Protein AF-A0A840PDV4-F1 (afdb_monomer_lite)

Secondary structure (DSSP, 8-state):
--HHHHHHHHHHHHHHHHHHTSHHHHH-HHHHHHHHHHHHHHHHHHHHT-GGG--TTTTSEEEEEEEEE--TTPPPPSS--HHHHHHHHHHHHHHHTT-EEEEEETTTEEEEE--SSSS-HHHHHGGG-EEEEEE-TTSPPSSTT-GGG--SEEEEEEEEEE----SSPSS-GGGEEEEEEEE-SGGGTTS-EEEEEEEETTTTEEEEEB-SS-TT-HHHHHHHHHHHHHHHHHHHH--TTSTTHHHHS--SSEEEEEESSSTTB--HHHHHT-

Sequence (274 aa):
MDASGYEALMAEYAEIERLLYTPAVLRDHRLGRRLRRQMEAMEALVFDGSAQRWDPYDPYDAVIVVEPLREPGEPAPAWPVAPGIVMRSCREHAARLGWRTVPLDGESAVAVHAGESGAGAWSVFKRLGGVHAFFDPYAAPEEPGRADERADERVEVRVWPDDGGPAELPGAPEDWREEVYCRRGPSCGGEPDSAVWITHVPSGRRVRGRDHRRPGKVSAGRANAPRLMRALLLADGVGPGEPAYAYVRPPAEPAGRHALWGPSSFDVERIVSR

Radius of gyration: 20.58 Å; chains: 1; bounding box: 54×49×62 Å

pLDDT: mean 85.32, std 11.28, range [50.41, 97.94]

Structure (mmCIF, N/CA/C/O backbone):
data_AF-A0A840PDV4-F1
#
_entry.id   AF-A0A840PDV4-F1
#
loop_
_atom_site.group_PDB
_atom_site.id
_atom_site.type_symbol
_atom_site.label_atom_id
_atom_site.label_alt_id
_atom_site.label_comp_id
_atom_site.label_asym_id
_atom_site.label_entity_id
_atom_site.label_seq_id
_atom_site.pdbx_PDB_ins_code
_atom_site.Cartn_x
_atom_site.Cartn_y
_atom_site.Cartn_z
_atom_site.occupancy
_atom_site.B_iso_or_equiv
_atom_site.auth_seq_id
_atom_site.auth_comp_id
_atom_site.auth_asym_id
_atom_site.auth_atom_id
_atom_site.pdbx_PDB_model_num
ATOM 1 N N . MET A 1 1 ? 3.458 -16.133 25.859 1.00 50.66 1 MET A N 1
ATOM 2 C CA . MET A 1 1 ? 2.593 -14.991 25.518 1.00 50.66 1 MET A CA 1
ATOM 3 C C . MET A 1 1 ? 3.284 -13.782 26.116 1.00 50.66 1 MET A C 1
ATOM 5 O O . MET A 1 1 ? 3.483 -13.785 27.324 1.00 50.66 1 MET A O 1
ATOM 9 N N . ASP A 1 2 ? 3.798 -12.865 25.297 1.00 55.75 2 ASP A N 1
ATOM 10 C CA . ASP A 1 2 ? 4.311 -11.599 25.828 1.00 55.75 2 ASP A CA 1
ATOM 11 C C . ASP A 1 2 ? 3.104 -10.823 26.364 1.00 55.75 2 ASP A C 1
ATOM 13 O O . ASP A 1 2 ? 2.200 -10.493 25.595 1.00 55.75 2 ASP A O 1
ATOM 17 N N . ALA A 1 3 ? 3.040 -10.636 27.684 1.00 62.84 3 ALA A N 1
ATOM 18 C CA . ALA A 1 3 ? 1.919 -9.967 28.342 1.00 62.84 3 ALA A CA 1
ATOM 19 C C . ALA A 1 3 ? 1.712 -8.550 27.781 1.00 62.84 3 ALA A C 1
ATOM 21 O O . ALA A 1 3 ? 0.576 -8.111 27.640 1.00 62.84 3 ALA A O 1
ATOM 22 N N . SER A 1 4 ? 2.796 -7.903 27.340 1.00 74.38 4 SER A N 1
ATOM 23 C CA . SER A 1 4 ? 2.794 -6.540 26.808 1.00 74.38 4 SER A CA 1
ATOM 24 C C . SER A 1 4 ? 1.962 -6.392 25.527 1.00 74.38 4 SER A C 1
ATOM 26 O O . SER A 1 4 ? 1.127 -5.495 25.422 1.00 74.38 4 SER A O 1
ATOM 28 N N . GLY A 1 5 ? 2.132 -7.298 24.555 1.00 75.31 5 GLY A N 1
ATOM 29 C CA . GLY A 1 5 ? 1.423 -7.217 23.270 1.00 75.31 5 GLY A CA 1
ATOM 30 C C . GLY A 1 5 ? -0.077 -7.495 23.390 1.00 75.31 5 GLY A C 1
ATOM 31 O O . GLY A 1 5 ? -0.891 -6.829 22.754 1.00 75.31 5 GLY A O 1
ATOM 32 N N . TYR A 1 6 ? -0.450 -8.449 24.246 1.00 82.25 6 TYR A N 1
ATOM 33 C CA . TYR A 1 6 ? -1.855 -8.737 24.531 1.00 82.25 6 TYR A CA 1
ATOM 34 C C . TYR A 1 6 ? -2.524 -7.585 25.292 1.00 82.25 6 TYR A C 1
ATOM 36 O O . TYR A 1 6 ? -3.620 -7.170 24.929 1.00 82.25 6 TYR A O 1
ATOM 44 N N . GLU A 1 7 ? -1.862 -7.029 26.311 1.00 85.50 7 GLU A N 1
ATOM 45 C CA . GLU A 1 7 ? -2.376 -5.881 27.066 1.00 85.50 7 GLU A CA 1
ATOM 46 C C . GLU A 1 7 ? -2.581 -4.652 26.172 1.00 85.50 7 GLU A C 1
ATOM 48 O O . GLU A 1 7 ? -3.627 -4.008 26.260 1.00 85.50 7 GLU A O 1
ATOM 53 N N . ALA A 1 8 ? -1.636 -4.364 25.269 1.00 83.75 8 ALA A N 1
ATOM 54 C CA . ALA A 1 8 ? -1.760 -3.277 24.301 1.00 83.75 8 ALA A CA 1
ATOM 55 C C . ALA A 1 8 ? -2.962 -3.473 23.361 1.00 83.75 8 ALA A C 1
ATOM 57 O O . ALA A 1 8 ? -3.759 -2.550 23.185 1.00 83.75 8 ALA A O 1
ATOM 58 N N . LEU A 1 9 ? -3.135 -4.685 22.821 1.00 86.94 9 LEU A N 1
ATOM 59 C CA . LEU A 1 9 ? -4.275 -5.026 21.969 1.00 86.94 9 LEU A CA 1
ATOM 60 C C . LEU A 1 9 ? -5.599 -4.867 22.728 1.00 86.94 9 LEU A C 1
ATOM 62 O O . LEU A 1 9 ? -6.528 -4.241 22.224 1.00 86.94 9 LEU A O 1
ATOM 66 N N . MET A 1 10 ? -5.693 -5.371 23.959 1.00 89.81 10 MET A N 1
ATOM 67 C CA . MET A 1 10 ? -6.920 -5.261 24.755 1.00 89.81 10 MET A CA 1
ATOM 68 C C . MET A 1 10 ? -7.242 -3.813 25.152 1.00 89.81 10 MET A C 1
ATOM 70 O O . MET A 1 10 ? -8.415 -3.438 25.192 1.00 89.81 10 MET A O 1
ATOM 74 N N . ALA A 1 11 ? -6.226 -2.986 25.420 1.00 90.00 11 ALA A N 1
ATOM 75 C CA . ALA A 1 11 ? -6.414 -1.564 25.698 1.00 90.00 11 ALA A CA 1
ATOM 76 C C . ALA A 1 11 ? -6.968 -0.817 24.474 1.00 90.00 11 ALA A C 1
ATOM 78 O O . ALA A 1 11 ? -7.904 -0.025 24.602 1.00 90.00 11 ALA A O 1
ATOM 79 N N . GLU A 1 12 ? -6.433 -1.102 23.286 1.00 89.69 12 GLU A N 1
ATOM 80 C CA . GLU A 1 12 ? -6.932 -0.539 22.032 1.00 89.69 12 GLU A CA 1
ATOM 81 C C . GLU A 1 12 ? -8.358 -1.022 21.724 1.00 89.69 12 GLU A C 1
ATOM 83 O O . GLU A 1 12 ? -9.212 -0.215 21.359 1.00 89.69 12 GLU A O 1
ATOM 88 N N . TYR A 1 13 ? -8.652 -2.305 21.957 1.00 91.31 13 TYR A N 1
ATOM 89 C CA . TYR A 1 13 ? -9.989 -2.871 21.767 1.00 91.31 13 TYR A CA 1
ATOM 90 C C . TYR A 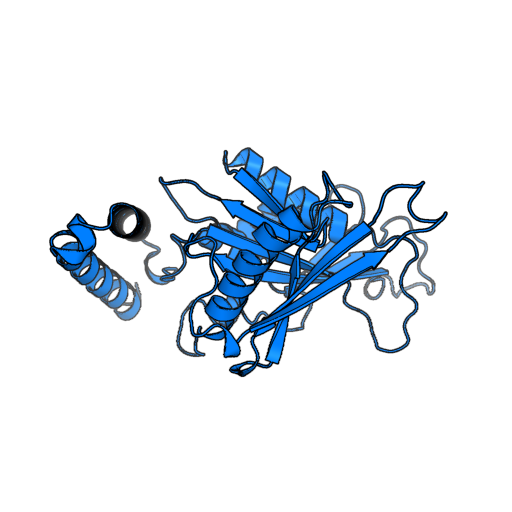1 13 ? -11.023 -2.127 22.623 1.00 91.31 13 TYR A C 1
ATOM 92 O O . TYR A 1 13 ? -12.055 -1.687 22.114 1.00 91.31 13 TYR A O 1
ATOM 100 N N . ALA A 1 14 ? -10.723 -1.929 23.912 1.00 92.81 14 ALA A N 1
ATOM 101 C CA . ALA A 1 14 ? -11.607 -1.229 24.842 1.00 92.81 14 ALA A CA 1
ATOM 102 C C . ALA A 1 14 ? -11.832 0.241 24.444 1.00 92.81 14 ALA A C 1
ATOM 104 O O . ALA A 1 14 ? -12.938 0.770 24.579 1.00 92.81 14 ALA A O 1
ATOM 105 N N . GLU A 1 15 ? -10.800 0.911 23.925 1.00 93.19 15 GLU A N 1
ATOM 106 C CA . GLU A 1 15 ? -10.931 2.280 23.431 1.00 93.19 15 GLU A CA 1
ATOM 107 C C . GLU A 1 15 ? -11.816 2.350 22.181 1.00 93.19 15 GLU A C 1
ATOM 109 O O . GLU A 1 15 ? -12.686 3.219 22.089 1.00 93.19 15 GLU A O 1
ATOM 114 N N . ILE A 1 16 ? -11.659 1.420 21.237 1.00 92.19 16 ILE A N 1
ATOM 115 C CA . ILE A 1 16 ? -12.508 1.362 20.041 1.00 92.19 16 ILE A CA 1
ATOM 116 C C . ILE A 1 16 ? -13.962 1.086 20.421 1.00 92.19 16 ILE A C 1
ATOM 118 O O . ILE A 1 16 ? -14.863 1.774 19.931 1.00 92.19 16 ILE A O 1
ATOM 122 N N . GLU A 1 17 ? -14.195 0.133 21.324 1.00 93.12 17 GLU A N 1
ATOM 123 C CA . GLU A 1 17 ? -15.526 -0.167 21.846 1.00 93.12 17 GLU A CA 1
ATOM 124 C C . GLU A 1 17 ? -16.174 1.094 22.434 1.00 93.12 17 GLU A C 1
ATOM 126 O O . GLU A 1 17 ? -17.311 1.429 22.097 1.00 93.12 17 GLU A O 1
ATOM 131 N N . ARG A 1 18 ? -15.427 1.871 23.227 1.00 94.25 18 ARG A N 1
ATOM 132 C CA . ARG A 1 18 ? -15.890 3.158 23.762 1.00 94.25 18 ARG A CA 1
ATOM 133 C C . ARG A 1 18 ? -16.193 4.172 22.654 1.00 94.25 18 ARG A C 1
ATOM 135 O O . ARG A 1 18 ? -17.217 4.861 22.713 1.00 94.25 18 ARG A O 1
ATOM 142 N N . LEU A 1 19 ? -15.321 4.289 21.650 1.00 92.75 19 LEU A N 1
ATOM 143 C CA . LEU A 1 19 ? -15.469 5.231 20.537 1.00 92.75 19 LEU A CA 1
ATOM 144 C C . LEU A 1 19 ? -16.715 4.947 19.693 1.00 92.75 19 LEU A C 1
ATOM 146 O O . LEU A 1 19 ? -17.378 5.900 19.269 1.00 92.75 19 LEU A O 1
ATOM 150 N N . LEU A 1 20 ? -17.077 3.677 19.490 1.00 93.00 20 LEU A N 1
ATOM 151 C CA . LEU A 1 20 ? -18.241 3.274 18.692 1.00 93.00 20 LEU A CA 1
ATOM 152 C C . LEU A 1 20 ? -19.566 3.874 19.179 1.00 93.00 20 LEU A C 1
ATOM 154 O O . LEU A 1 20 ? -20.461 4.107 18.365 1.00 93.00 20 LEU A O 1
ATOM 158 N N . TYR A 1 21 ? -19.679 4.177 20.473 1.00 92.62 21 TYR A N 1
ATOM 159 C CA . TYR A 1 21 ? -20.881 4.772 21.064 1.00 92.62 21 TYR A CA 1
ATOM 160 C C . TYR A 1 21 ? -20.835 6.304 21.148 1.00 92.62 21 TYR A C 1
ATOM 162 O O . TYR A 1 21 ? -21.763 6.932 21.662 1.00 92.62 21 TYR A O 1
ATOM 170 N N . THR A 1 22 ? -19.781 6.944 20.636 1.00 94.12 22 THR A N 1
ATOM 171 C CA . THR A 1 22 ? -19.684 8.407 20.645 1.00 94.12 22 THR A CA 1
ATOM 172 C C . THR A 1 22 ? -20.550 9.041 19.548 1.00 94.12 22 THR A C 1
ATOM 174 O O . THR A 1 22 ? -20.623 8.522 18.430 1.00 94.12 22 THR A O 1
ATOM 177 N N . PRO A 1 23 ? -21.158 10.223 19.788 1.00 93.38 23 PRO A N 1
ATOM 178 C CA . PRO A 1 23 ? -21.938 10.921 18.763 1.00 93.38 23 PRO A CA 1
ATOM 179 C C . PRO A 1 23 ? -21.157 11.234 17.479 1.00 93.38 23 PRO A C 1
ATOM 181 O O . PRO A 1 23 ? -21.761 11.334 16.415 1.00 93.38 23 PRO A O 1
ATOM 184 N N . ALA A 1 24 ? -19.832 11.400 17.565 1.00 89.00 24 ALA A N 1
ATOM 185 C CA . ALA A 1 24 ? -18.976 11.645 16.407 1.00 89.00 24 ALA A CA 1
ATOM 186 C C . ALA A 1 24 ? -18.941 10.431 15.465 1.00 89.00 24 ALA A C 1
ATOM 188 O O . ALA A 1 24 ? -19.209 10.576 14.275 1.00 89.00 24 ALA A O 1
ATOM 189 N N . VAL A 1 25 ? -18.708 9.230 16.005 1.00 90.00 25 VAL A N 1
ATOM 190 C CA . VAL A 1 25 ? -18.683 7.982 15.226 1.00 90.00 25 VAL A CA 1
ATOM 191 C C . VAL A 1 25 ? -20.077 7.601 14.730 1.00 90.00 25 VAL A C 1
ATOM 193 O O . VAL A 1 25 ? -20.231 7.175 13.590 1.00 90.00 25 VAL A O 1
ATOM 196 N N . LEU A 1 26 ? -21.118 7.810 15.539 1.00 89.31 26 LEU 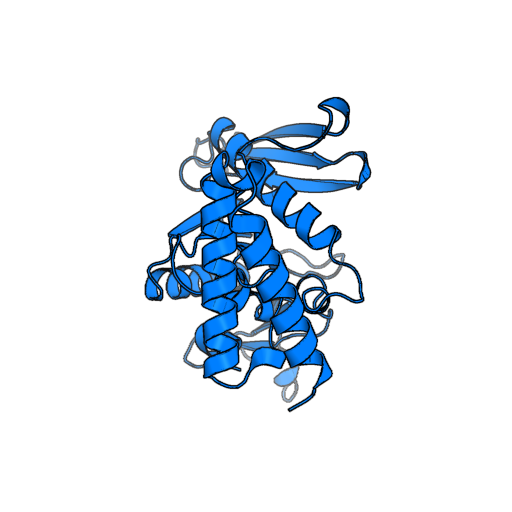A N 1
ATOM 197 C CA . LEU A 1 26 ? -22.497 7.525 15.126 1.00 89.31 26 LEU A CA 1
ATOM 198 C C . LEU A 1 26 ? -22.956 8.383 13.933 1.00 89.31 26 LEU A C 1
ATOM 200 O O . LEU A 1 26 ? -23.822 7.955 13.172 1.00 89.31 26 LEU A O 1
ATOM 204 N N . ARG A 1 27 ? -22.374 9.578 13.756 1.00 90.31 27 ARG A N 1
ATOM 205 C CA . ARG A 1 27 ? -22.636 10.473 12.615 1.00 90.31 27 ARG A CA 1
ATOM 206 C C . ARG A 1 27 ? -21.781 10.160 11.388 1.00 90.31 27 ARG A C 1
ATOM 208 O O . ARG A 1 27 ? -22.164 10.545 10.286 1.00 90.31 27 ARG A O 1
ATOM 215 N N . ASP A 1 28 ? -20.661 9.464 11.560 1.00 87.69 28 ASP A N 1
ATOM 216 C CA . ASP A 1 28 ? -19.777 9.048 10.474 1.00 87.69 28 ASP A CA 1
ATOM 217 C C . ASP A 1 28 ? -19.811 7.525 10.301 1.00 87.69 28 ASP A C 1
ATOM 219 O O . ASP A 1 28 ? -19.062 6.756 10.908 1.00 87.69 28 ASP A O 1
ATOM 223 N N . HIS A 1 29 ? -20.682 7.076 9.399 1.00 82.06 29 HIS A N 1
ATOM 224 C CA . HIS A 1 29 ? -20.830 5.655 9.109 1.00 82.06 29 HIS A CA 1
ATOM 225 C C . HIS A 1 29 ? -19.551 4.997 8.572 1.00 82.06 29 HIS A C 1
ATOM 227 O O . HIS A 1 29 ? -19.399 3.789 8.754 1.00 82.06 29 HIS A O 1
ATOM 233 N N . ARG A 1 30 ? -18.648 5.739 7.913 1.00 80.75 30 ARG A N 1
ATOM 234 C CA . ARG A 1 30 ? -17.388 5.175 7.402 1.00 80.75 30 ARG A CA 1
ATOM 235 C C . ARG A 1 30 ? -16.430 4.916 8.552 1.00 80.75 30 ARG A C 1
ATOM 237 O O . ARG A 1 30 ? -15.908 3.807 8.656 1.00 80.75 30 ARG A O 1
ATOM 244 N N . LEU A 1 31 ? -16.286 5.894 9.446 1.00 83.38 31 LEU A N 1
ATOM 245 C CA . LEU A 1 31 ? -15.501 5.743 10.666 1.00 83.38 31 LEU A CA 1
ATOM 246 C C . LEU A 1 31 ? -16.032 4.585 11.518 1.00 83.38 31 LEU A C 1
ATOM 248 O O . LEU A 1 31 ? -15.273 3.698 11.893 1.00 83.38 31 LEU A O 1
ATOM 252 N N . GLY A 1 32 ? -17.348 4.520 11.737 1.00 86.62 32 GLY A N 1
ATOM 253 C CA . GLY A 1 32 ? -17.956 3.426 12.497 1.00 86.62 32 GLY A CA 1
ATOM 254 C C . GLY A 1 32 ? -17.742 2.044 11.870 1.00 86.62 32 GLY A C 1
ATOM 255 O O . GLY A 1 32 ? -17.508 1.080 12.594 1.00 86.62 32 GLY A O 1
ATOM 256 N N . ARG A 1 33 ? -17.807 1.917 10.534 1.00 84.94 33 ARG A N 1
ATOM 257 C CA . ARG A 1 33 ? -17.527 0.639 9.850 1.00 84.94 33 ARG A CA 1
ATOM 258 C C . ARG A 1 33 ? -16.069 0.227 9.990 1.00 84.94 33 ARG A C 1
ATOM 260 O O . ARG A 1 33 ? -15.796 -0.930 10.287 1.00 84.94 33 ARG A O 1
ATOM 267 N N . ARG A 1 34 ? -15.148 1.174 9.834 1.00 83.38 34 ARG A N 1
ATOM 268 C CA . ARG A 1 34 ? -13.719 0.918 9.995 1.00 83.38 34 ARG A CA 1
ATOM 269 C C . ARG A 1 34 ? -13.366 0.467 11.412 1.00 83.38 34 ARG A C 1
ATOM 271 O O . ARG A 1 34 ? -12.642 -0.507 11.560 1.00 83.38 34 ARG A O 1
ATOM 278 N N . LEU A 1 35 ? -13.913 1.130 12.429 1.00 88.19 35 LEU A N 1
ATOM 279 C CA . LEU A 1 35 ? -13.700 0.755 13.829 1.00 88.19 35 LEU A CA 1
ATOM 280 C C . LEU A 1 35 ? -14.244 -0.649 14.142 1.00 88.19 35 LEU A C 1
ATOM 282 O O . LEU A 1 35 ? -13.580 -1.422 14.821 1.00 88.19 35 LEU A O 1
ATOM 286 N N . ARG A 1 36 ? -15.403 -1.030 13.588 1.00 87.94 36 ARG A N 1
ATOM 287 C CA . ARG A 1 36 ? -15.921 -2.404 13.726 1.00 87.94 36 ARG A CA 1
ATOM 288 C C . ARG A 1 36 ? -15.024 -3.443 13.059 1.00 87.94 36 ARG A C 1
ATOM 290 O O . ARG A 1 36 ? -14.703 -4.443 13.682 1.00 87.94 36 ARG A O 1
ATOM 297 N N . ARG A 1 37 ? -14.561 -3.176 11.836 1.00 86.75 37 ARG A N 1
ATOM 298 C CA . ARG A 1 37 ? -13.593 -4.039 11.143 1.00 86.75 37 ARG A CA 1
ATOM 299 C C . ARG A 1 37 ? -12.300 -4.207 11.950 1.00 86.75 37 ARG A C 1
ATOM 301 O O . ARG A 1 37 ? -11.723 -5.287 11.969 1.00 86.75 37 ARG A O 1
ATOM 308 N N . GLN A 1 38 ? -11.849 -3.138 12.605 1.00 88.06 38 GLN A N 1
ATOM 309 C CA . GLN A 1 38 ? -10.685 -3.166 13.487 1.00 88.06 38 GLN A CA 1
ATOM 310 C C . GLN A 1 38 ? -10.917 -4.094 14.681 1.00 88.06 38 GLN A C 1
ATOM 312 O O . GLN A 1 38 ? -10.096 -4.976 14.903 1.00 88.06 38 GLN A O 1
ATOM 317 N N . MET A 1 39 ? -12.064 -3.986 15.361 1.00 89.00 39 MET A N 1
ATOM 318 C CA . MET A 1 39 ? -12.430 -4.923 16.432 1.00 89.00 39 MET A CA 1
ATOM 319 C C . MET A 1 39 ? -12.494 -6.371 15.941 1.00 89.00 39 MET A C 1
ATOM 321 O O . MET A 1 39 ? -11.871 -7.230 16.552 1.00 89.00 39 MET A O 1
ATOM 325 N N . GLU A 1 40 ? -13.161 -6.641 14.813 1.00 86.94 40 GLU A N 1
ATOM 326 C CA . GLU A 1 40 ? -13.250 -7.995 14.238 1.00 86.94 40 GLU A CA 1
ATOM 327 C C . GLU A 1 40 ? -11.862 -8.592 13.946 1.00 86.94 40 GLU A C 1
ATOM 329 O O . GLU A 1 40 ? -11.610 -9.769 14.208 1.00 86.94 40 GLU A O 1
ATOM 334 N N . ALA A 1 41 ? -10.933 -7.783 13.423 1.00 85.00 41 ALA A N 1
ATOM 335 C CA . ALA A 1 41 ? -9.563 -8.219 13.169 1.00 85.00 41 ALA A CA 1
ATOM 336 C C . ALA A 1 41 ? -8.802 -8.520 14.473 1.00 85.00 41 ALA A C 1
ATOM 338 O O . ALA A 1 41 ? -8.089 -9.520 14.553 1.00 85.00 41 ALA A O 1
ATOM 339 N N . MET A 1 42 ? -8.979 -7.694 15.506 1.00 87.94 42 MET A N 1
ATOM 340 C CA . MET A 1 42 ? -8.365 -7.900 16.821 1.00 87.94 42 MET A CA 1
ATOM 341 C C . MET A 1 42 ? -8.923 -9.143 17.521 1.00 87.94 42 MET A C 1
ATOM 343 O O . MET A 1 42 ? -8.154 -9.933 18.065 1.00 87.94 42 MET A O 1
ATOM 347 N N . GLU A 1 43 ? -10.239 -9.360 17.462 1.00 87.06 43 GLU A N 1
ATOM 348 C CA . GLU A 1 43 ? -10.901 -10.556 17.995 1.00 87.06 43 GLU A CA 1
ATOM 349 C C . GLU A 1 43 ? -10.353 -11.833 17.353 1.00 87.06 43 GLU A C 1
ATOM 351 O O . GLU A 1 43 ? -10.070 -12.804 18.058 1.00 87.06 43 GLU A O 1
ATOM 356 N N . ALA A 1 44 ? -10.134 -11.823 16.033 1.00 84.19 44 ALA A N 1
ATOM 357 C CA . ALA A 1 44 ? -9.541 -12.955 15.326 1.00 84.19 44 ALA A CA 1
ATOM 358 C C . ALA A 1 44 ? -8.123 -13.281 15.833 1.00 84.19 44 ALA A C 1
ATOM 360 O O . ALA A 1 44 ? -7.815 -14.452 16.059 1.00 84.19 44 ALA A O 1
ATOM 361 N N . LEU A 1 45 ? -7.291 -12.262 16.082 1.00 84.25 45 LEU A N 1
ATOM 362 C CA . LEU A 1 45 ? -5.926 -12.431 16.604 1.00 84.25 45 LEU A CA 1
ATOM 363 C C . LEU A 1 45 ? -5.884 -12.874 18.072 1.00 84.25 45 LEU A C 1
ATOM 365 O O . LEU A 1 45 ? -4.962 -13.563 18.515 1.00 84.25 45 LEU A O 1
ATOM 369 N N . VAL A 1 46 ? -6.868 -12.458 18.868 1.00 86.12 46 VAL A N 1
ATOM 370 C CA . VAL A 1 46 ? -7.017 -12.955 20.241 1.00 86.12 46 VAL A CA 1
ATOM 371 C C . VAL A 1 46 ? -7.411 -14.428 20.212 1.00 86.12 46 VAL A C 1
ATOM 373 O O . VAL A 1 46 ? -6.828 -15.234 20.937 1.00 86.12 46 VAL A O 1
ATOM 376 N N . PHE A 1 47 ? -8.359 -14.791 19.346 1.00 85.94 47 PHE A N 1
ATOM 377 C CA . PHE A 1 47 ? -8.836 -16.162 19.206 1.00 85.94 47 PHE A CA 1
ATOM 378 C C . PHE A 1 47 ? -7.749 -17.121 18.696 1.00 85.94 47 PHE A C 1
ATOM 380 O O . PHE A 1 47 ? -7.650 -18.247 19.184 1.00 85.94 47 PHE A O 1
ATOM 387 N N . ASP A 1 48 ? -6.912 -16.687 17.750 1.00 84.62 48 ASP A N 1
ATOM 388 C CA . ASP A 1 48 ? -5.826 -17.503 17.193 1.00 84.62 48 ASP A CA 1
ATOM 389 C C . ASP A 1 48 ? -4.525 -17.486 18.029 1.00 84.62 48 ASP A C 1
ATOM 391 O O . ASP A 1 48 ? -3.585 -18.234 17.739 1.00 84.62 48 ASP A O 1
ATOM 395 N N . GLY A 1 49 ? -4.470 -16.670 19.088 1.00 82.31 49 GLY A N 1
ATOM 396 C CA . GLY A 1 49 ? -3.314 -16.543 19.976 1.00 82.31 49 GLY A CA 1
ATOM 397 C C . GLY A 1 49 ? -2.123 -15.799 19.361 1.00 82.31 49 GLY A C 1
ATOM 398 O O . GLY A 1 49 ? -0.987 -15.994 19.807 1.00 82.31 49 GLY A O 1
ATOM 399 N N . SER A 1 50 ? -2.354 -14.968 18.341 1.00 83.06 50 SER A N 1
ATOM 400 C CA . SER A 1 50 ? -1.324 -14.224 17.612 1.00 83.06 50 SER A CA 1
ATOM 401 C C . SER A 1 50 ? -1.393 -12.702 17.789 1.00 83.06 50 SER A C 1
ATOM 403 O O . SER A 1 50 ? -0.812 -11.961 16.995 1.00 83.06 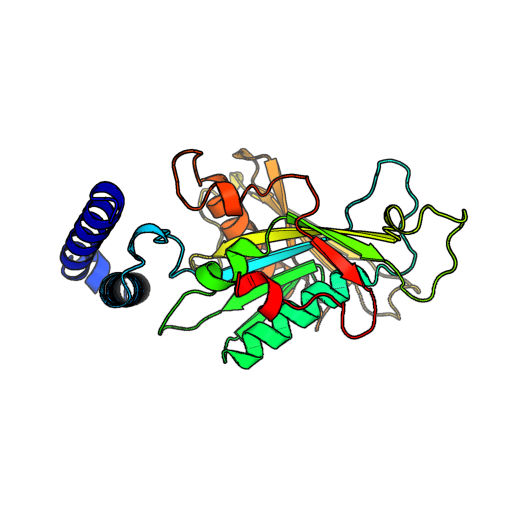50 SER A O 1
ATOM 405 N N . ALA A 1 51 ? -2.004 -12.237 18.885 1.00 80.00 51 ALA A N 1
ATOM 406 C CA . ALA A 1 51 ? -2.112 -10.831 19.303 1.00 80.00 51 ALA A CA 1
ATOM 407 C C . ALA A 1 51 ? -0.831 -9.987 19.121 1.00 80.00 51 ALA A C 1
ATOM 409 O O . ALA A 1 51 ? -0.903 -8.822 18.747 1.00 80.00 51 ALA A O 1
ATOM 410 N N . GLN A 1 52 ? 0.355 -10.573 19.302 1.00 78.75 52 GLN A N 1
ATOM 411 C CA . GLN A 1 52 ? 1.651 -9.914 19.085 1.00 78.75 52 GLN A CA 1
ATOM 412 C C . GLN A 1 52 ? 1.911 -9.454 17.638 1.00 78.75 52 GLN A C 1
ATOM 414 O O . GLN A 1 52 ? 2.893 -8.762 17.385 1.00 78.75 52 GLN A O 1
ATOM 419 N N . ARG A 1 53 ? 1.091 -9.882 16.672 1.00 81.94 53 ARG A N 1
ATOM 420 C CA . ARG A 1 53 ? 1.183 -9.489 15.259 1.00 81.94 53 ARG A CA 1
ATOM 421 C C . ARG A 1 53 ? 0.372 -8.238 14.934 1.00 81.94 53 ARG A C 1
ATOM 423 O O . ARG A 1 53 ? 0.469 -7.772 13.798 1.00 81.94 53 ARG A O 1
ATOM 430 N N . TRP A 1 54 ? -0.416 -7.745 15.893 1.00 86.56 54 TRP A N 1
ATOM 431 C CA . TRP A 1 54 ? -1.316 -6.624 15.679 1.00 86.56 54 TRP A CA 1
ATOM 432 C C . TRP A 1 54 ? -0.571 -5.371 15.240 1.00 86.56 54 TRP A C 1
ATOM 434 O O . TRP A 1 54 ? 0.435 -4.961 15.821 1.00 86.56 54 TRP A O 1
ATOM 444 N N . ASP A 1 55 ? -1.109 -4.767 14.195 1.00 88.19 55 ASP A N 1
ATOM 445 C CA . ASP A 1 55 ? -0.685 -3.502 13.639 1.00 88.19 55 ASP A CA 1
ATOM 446 C C . ASP A 1 55 ? -1.953 -2.652 13.460 1.00 88.19 55 ASP A C 1
ATOM 448 O O . ASP A 1 55 ? -2.881 -3.105 12.785 1.00 88.19 55 ASP A O 1
ATOM 452 N N . PRO A 1 56 ? -2.023 -1.430 14.021 1.00 87.44 56 PRO A N 1
ATOM 453 C CA . PRO A 1 56 ? -3.211 -0.573 13.926 1.00 87.44 56 PRO A CA 1
ATOM 454 C C . PRO A 1 56 ? -3.674 -0.276 12.491 1.00 87.44 56 PRO A C 1
ATOM 456 O O . PRO A 1 56 ? -4.818 0.135 12.272 1.00 87.44 56 PRO A O 1
ATOM 459 N N . TYR A 1 57 ? -2.801 -0.468 11.497 1.00 91.56 57 TYR A N 1
ATOM 460 C CA . TYR A 1 57 ? -3.120 -0.298 10.084 1.00 91.56 57 TYR A CA 1
ATOM 461 C C . TYR A 1 57 ? -3.643 -1.580 9.417 1.00 91.56 57 TYR A C 1
ATOM 463 O O . TYR A 1 57 ? -4.095 -1.520 8.277 1.00 91.56 57 TYR A O 1
ATOM 471 N N . ASP A 1 58 ? -3.658 -2.737 10.088 1.00 91.00 58 ASP A N 1
ATOM 472 C CA . ASP A 1 58 ? -4.182 -4.004 9.544 1.00 91.00 58 ASP A CA 1
ATOM 473 C C . ASP A 1 58 ? -5.597 -3.926 8.956 1.00 91.00 58 ASP A C 1
ATOM 475 O O . ASP A 1 58 ? -5.841 -4.606 7.957 1.00 91.00 58 ASP A O 1
ATOM 479 N N . PRO A 1 59 ? -6.520 -3.087 9.461 1.00 89.25 59 PRO A N 1
ATOM 480 C CA . PRO A 1 59 ? -7.836 -2.890 8.851 1.00 89.25 59 PRO A CA 1
ATOM 481 C C . PRO A 1 59 ? -7.844 -1.983 7.613 1.00 89.25 59 PRO A C 1
ATOM 483 O O . PRO A 1 59 ? -8.915 -1.747 7.050 1.00 89.25 59 PRO A O 1
ATOM 486 N N . TYR A 1 60 ? -6.713 -1.409 7.208 1.00 92.50 60 TYR A N 1
ATOM 487 C CA . TYR A 1 60 ? -6.656 -0.436 6.119 1.00 92.50 60 TYR A CA 1
ATOM 488 C C . TYR A 1 60 ? -6.603 -1.145 4.766 1.00 92.50 60 TYR A C 1
ATOM 490 O O . TYR A 1 60 ? -6.147 -2.286 4.627 1.00 92.50 60 TYR A O 1
ATOM 498 N N . ASP A 1 61 ? -7.059 -0.439 3.737 1.00 95.38 61 ASP A N 1
ATOM 499 C CA . ASP A 1 61 ? -6.714 -0.793 2.368 1.00 95.38 61 ASP A CA 1
ATOM 500 C C . ASP A 1 61 ? -5.202 -0.563 2.148 1.00 95.38 61 ASP A C 1
ATOM 502 O O . ASP A 1 61 ? -4.481 -0.115 3.043 1.00 95.38 61 ASP A O 1
ATOM 506 N N . ALA A 1 62 ? -4.690 -0.887 0.962 1.00 97.12 62 ALA A N 1
ATOM 507 C CA . ALA A 1 62 ? -3.274 -0.709 0.655 1.00 97.12 62 ALA A CA 1
ATOM 508 C C . ALA A 1 62 ? -3.076 -0.016 -0.686 1.00 97.12 62 ALA A C 1
ATOM 510 O O . ALA A 1 62 ? -3.806 -0.262 -1.648 1.00 97.12 62 ALA A O 1
ATOM 511 N N . VAL A 1 63 ? -2.027 0.790 -0.775 1.00 97.88 63 VAL A N 1
ATOM 512 C CA . VAL A 1 63 ? -1.463 1.246 -2.041 1.00 97.88 63 VAL A CA 1
ATOM 513 C C . VAL A 1 63 ? -0.115 0.571 -2.234 1.00 97.88 63 VAL A C 1
ATOM 515 O O . VAL A 1 63 ? 0.753 0.647 -1.372 1.00 97.88 63 VAL A O 1
ATOM 518 N N . ILE A 1 64 ? 0.054 -0.097 -3.372 1.00 97.94 64 ILE A N 1
ATOM 519 C CA . ILE A 1 64 ? 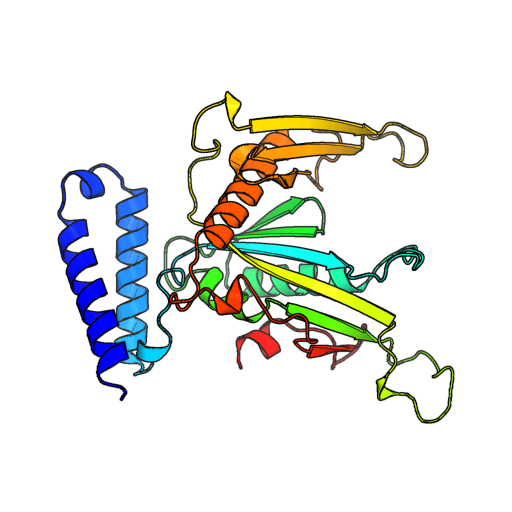1.292 -0.775 -3.755 1.00 97.94 64 ILE A CA 1
ATOM 520 C C . ILE A 1 64 ? 1.918 0.017 -4.897 1.00 97.94 64 ILE A C 1
ATOM 522 O O . ILE A 1 64 ? 1.279 0.228 -5.932 1.00 97.94 64 ILE A O 1
ATOM 526 N N . VAL A 1 65 ? 3.163 0.438 -4.705 1.00 97.06 65 VAL A N 1
ATOM 527 C CA . VAL A 1 65 ? 3.982 1.149 -5.685 1.00 97.06 65 VAL A CA 1
ATOM 528 C C . VAL A 1 65 ? 5.168 0.273 -6.056 1.00 97.06 65 VAL A C 1
ATOM 530 O O . VAL A 1 65 ? 5.834 -0.276 -5.184 1.00 97.06 65 VAL A O 1
ATOM 533 N N . VAL A 1 66 ? 5.414 0.135 -7.352 1.00 95.38 66 VAL A N 1
ATOM 534 C CA . VAL A 1 66 ? 6.430 -0.744 -7.923 1.00 95.38 66 VAL A CA 1
ATOM 535 C C . VAL A 1 66 ? 7.281 0.080 -8.879 1.00 95.38 66 VAL A C 1
ATOM 537 O O . VAL A 1 66 ? 6.802 0.530 -9.925 1.00 95.38 66 VAL A O 1
ATOM 540 N N . GLU A 1 67 ? 8.543 0.287 -8.520 1.00 92.00 67 GLU A N 1
ATOM 541 C CA . GLU A 1 67 ? 9.481 1.096 -9.294 1.00 92.00 67 GLU A CA 1
ATOM 542 C C . GLU A 1 67 ? 10.754 0.304 -9.604 1.00 92.00 67 GLU A C 1
ATOM 544 O O . GLU A 1 67 ? 11.279 -0.386 -8.732 1.00 92.00 67 GLU A O 1
ATOM 549 N N . PRO A 1 68 ? 11.282 0.374 -10.838 1.00 89.75 68 PRO A N 1
ATOM 550 C CA . PRO A 1 68 ? 12.586 -0.203 -11.128 1.00 89.75 68 PRO A CA 1
ATOM 551 C C . PRO A 1 68 ? 13.664 0.549 -10.337 1.00 89.75 68 PRO A C 1
ATOM 553 O O . PRO A 1 68 ? 13.751 1.776 -10.409 1.00 89.75 68 PRO A O 1
ATOM 556 N N . LEU A 1 69 ? 14.498 -0.193 -9.616 1.00 87.31 69 LEU A N 1
ATOM 557 C CA . LEU A 1 69 ? 15.658 0.332 -8.909 1.00 87.31 69 LEU A CA 1
ATOM 558 C C . LEU A 1 69 ? 16.862 0.279 -9.852 1.00 87.31 69 LEU A C 1
ATOM 560 O O . LEU A 1 69 ? 17.156 -0.774 -10.413 1.00 87.31 69 LEU A O 1
ATOM 564 N N . ARG A 1 70 ? 17.533 1.416 -10.040 1.00 80.50 70 ARG A N 1
ATOM 565 C CA . ARG A 1 70 ? 18.659 1.559 -10.972 1.00 80.50 70 ARG A CA 1
ATOM 566 C C . ARG A 1 70 ? 19.785 2.332 -10.329 1.00 80.50 70 ARG A C 1
ATOM 568 O O . ARG A 1 70 ? 19.528 3.273 -9.571 1.00 80.50 70 ARG A O 1
ATOM 575 N N . GLU A 1 71 ? 21.011 1.977 -10.679 1.00 75.31 71 GLU A N 1
ATOM 576 C CA . GLU A 1 71 ? 22.153 2.792 -10.292 1.00 75.31 71 GLU A CA 1
ATOM 577 C C . GLU A 1 71 ? 22.240 4.051 -11.170 1.00 75.31 71 GLU A C 1
ATOM 579 O O . GLU A 1 71 ? 21.865 4.034 -12.350 1.00 75.31 71 GLU A O 1
ATOM 584 N N . PRO A 1 72 ? 22.700 5.190 -10.622 1.00 72.62 72 PRO A N 1
ATOM 585 C CA . PRO A 1 72 ? 22.910 6.391 -11.416 1.00 72.62 72 PRO A CA 1
ATOM 586 C C . PRO A 1 72 ? 23.829 6.116 -12.615 1.00 72.62 72 PRO A C 1
ATOM 588 O O . PRO A 1 72 ? 24.966 5.689 -12.448 1.00 72.62 72 PRO A O 1
ATOM 591 N N . GLY A 1 73 ? 23.348 6.405 -13.825 1.00 72.88 73 GLY A N 1
ATOM 592 C CA . GLY A 1 73 ? 24.104 6.199 -15.068 1.00 72.88 73 GLY A CA 1
ATOM 593 C C . GLY A 1 73 ? 23.837 4.864 -15.768 1.00 72.88 73 GLY A C 1
ATOM 594 O O . GLY A 1 73 ? 24.255 4.702 -16.913 1.00 72.88 73 GLY A O 1
ATOM 595 N N . GLU A 1 74 ? 23.092 3.951 -15.144 1.00 73.69 74 GLU A N 1
ATOM 596 C CA . GLU A 1 74 ? 22.666 2.710 -15.782 1.00 73.69 74 GLU A CA 1
ATOM 597 C C . GLU A 1 74 ? 21.575 2.989 -16.836 1.00 73.69 74 GLU A C 1
ATOM 599 O O . GLU A 1 74 ? 20.579 3.673 -16.546 1.00 73.69 74 GLU A O 1
ATOM 604 N N . PRO A 1 75 ? 21.730 2.501 -18.082 1.00 63.97 75 PRO A N 1
ATOM 605 C CA . PRO A 1 75 ? 20.700 2.663 -19.092 1.00 63.97 75 PRO A CA 1
ATOM 606 C C . PRO A 1 75 ? 19.436 1.917 -18.667 1.00 63.97 75 PRO A C 1
ATOM 608 O O . PRO A 1 75 ? 19.466 0.764 -18.250 1.00 63.97 75 PRO A O 1
ATOM 611 N N . ALA A 1 76 ? 18.290 2.577 -18.818 1.00 63.16 76 ALA A N 1
ATOM 612 C CA . ALA A 1 76 ? 17.008 1.921 -18.636 1.00 63.16 76 ALA A CA 1
ATOM 613 C C . ALA A 1 76 ? 16.904 0.712 -19.582 1.00 63.16 76 ALA A C 1
ATOM 615 O O . ALA A 1 76 ? 17.097 0.909 -20.788 1.00 63.16 76 ALA A O 1
ATOM 616 N N . PRO A 1 77 ? 16.520 -0.492 -19.111 1.00 64.75 77 PRO A N 1
ATOM 617 C CA . PRO A 1 77 ? 16.086 -1.529 -20.031 1.00 64.75 77 PRO A CA 1
ATOM 618 C C . PRO A 1 77 ? 14.958 -0.966 -20.893 1.00 64.75 77 PRO A C 1
ATOM 620 O O . PRO A 1 77 ? 14.081 -0.246 -20.400 1.00 64.75 77 PRO A O 1
ATOM 623 N N . ALA A 1 78 ? 14.993 -1.283 -22.188 1.00 60.31 78 ALA A N 1
ATOM 624 C CA . ALA A 1 78 ? 13.998 -0.796 -23.139 1.00 60.31 78 ALA A CA 1
ATOM 625 C C . ALA A 1 78 ? 12.574 -1.183 -22.703 1.00 60.31 78 ALA A C 1
ATOM 627 O O . ALA A 1 78 ? 11.642 -0.408 -22.899 1.00 60.31 78 ALA A O 1
ATOM 628 N N . TRP A 1 79 ? 12.434 -2.349 -22.063 1.00 65.50 79 TRP A N 1
ATOM 629 C CA . TRP A 1 79 ? 11.187 -2.865 -21.511 1.00 65.50 79 TRP A CA 1
ATOM 630 C C . TRP A 1 79 ? 11.461 -3.580 -20.176 1.00 65.50 79 TRP A C 1
ATOM 632 O O . TRP A 1 79 ? 11.808 -4.758 -20.199 1.00 65.50 79 TRP A O 1
ATOM 642 N N . PRO A 1 80 ? 11.356 -2.902 -19.014 1.00 78.38 80 PRO A N 1
ATOM 643 C CA . PRO A 1 80 ? 11.493 -3.578 -17.725 1.00 78.38 80 PRO A CA 1
ATOM 644 C C . PRO A 1 80 ? 10.326 -4.551 -17.534 1.00 78.38 80 PRO A C 1
ATOM 646 O O . PRO A 1 80 ? 9.158 -4.148 -17.578 1.00 78.38 80 PRO A O 1
ATOM 649 N N . VAL A 1 81 ? 10.631 -5.832 -17.346 1.00 87.44 81 VAL A N 1
ATOM 650 C CA . VAL A 1 81 ? 9.631 -6.901 -17.232 1.00 87.44 81 VAL A CA 1
ATOM 651 C C . VAL A 1 81 ? 9.230 -7.103 -15.773 1.00 87.44 81 VAL A C 1
ATOM 653 O O . VAL A 1 81 ? 8.051 -7.331 -15.474 1.00 87.44 81 VAL A O 1
ATOM 656 N N . ALA A 1 82 ? 10.187 -6.972 -14.853 1.00 91.12 82 ALA A N 1
ATOM 657 C CA . ALA A 1 82 ? 9.998 -7.299 -13.446 1.00 91.12 82 ALA A CA 1
ATOM 658 C C . ALA A 1 82 ? 8.892 -6.477 -12.750 1.00 91.12 82 ALA A C 1
ATOM 660 O O . ALA A 1 82 ? 8.061 -7.085 -12.067 1.00 91.12 82 ALA A O 1
ATOM 661 N N . PRO A 1 83 ? 8.764 -5.144 -12.956 1.00 92.25 83 PRO A N 1
ATOM 662 C CA . PRO A 1 83 ? 7.658 -4.380 -12.376 1.00 92.25 83 PRO A CA 1
ATOM 663 C C . PRO A 1 83 ? 6.279 -4.916 -12.785 1.00 92.25 83 PRO A C 1
ATOM 665 O O . PRO A 1 83 ? 5.369 -5.004 -11.961 1.00 92.25 83 PRO A O 1
ATOM 668 N N . GLY A 1 84 ? 6.134 -5.334 -14.048 1.00 91.69 84 GLY A N 1
ATOM 669 C CA . GLY A 1 84 ? 4.893 -5.905 -14.569 1.00 91.69 84 GLY A CA 1
ATOM 670 C C . GLY A 1 84 ? 4.564 -7.276 -13.974 1.00 91.69 84 GLY A C 1
ATOM 671 O O . GLY A 1 84 ? 3.391 -7.568 -13.735 1.00 91.69 84 GLY A O 1
ATOM 672 N N . ILE A 1 85 ? 5.575 -8.107 -13.693 1.00 93.50 85 ILE A N 1
ATOM 673 C CA . ILE A 1 85 ? 5.398 -9.397 -13.003 1.00 93.50 85 ILE A CA 1
ATOM 674 C C . ILE A 1 85 ? 4.863 -9.168 -11.586 1.00 93.50 85 ILE A C 1
ATOM 676 O O . ILE A 1 85 ? 3.850 -9.762 -11.212 1.00 93.50 85 ILE A O 1
ATOM 680 N N . VAL A 1 86 ? 5.497 -8.271 -10.822 1.00 95.06 86 VAL A N 1
ATOM 681 C CA . VAL A 1 86 ? 5.064 -7.934 -9.456 1.00 95.06 86 VAL A CA 1
ATOM 682 C C . VAL A 1 86 ? 3.633 -7.403 -9.467 1.00 95.06 86 VAL A C 1
ATOM 684 O O . VAL A 1 86 ? 2.767 -7.927 -8.766 1.00 95.06 86 VAL A O 1
ATOM 687 N N . MET A 1 87 ? 3.359 -6.401 -10.307 1.00 95.25 87 MET A N 1
ATOM 688 C CA . MET A 1 87 ? 2.050 -5.754 -10.388 1.00 95.25 87 MET A CA 1
ATOM 689 C C . MET A 1 87 ? 0.940 -6.743 -10.773 1.00 95.25 87 MET A C 1
ATOM 691 O O . MET A 1 87 ? -0.150 -6.718 -10.194 1.00 95.25 87 MET A O 1
ATOM 695 N N . ARG A 1 88 ? 1.217 -7.655 -11.712 1.00 94.19 88 ARG A N 1
ATOM 696 C CA . ARG A 1 88 ? 0.295 -8.736 -12.077 1.00 94.19 88 ARG A CA 1
ATOM 697 C C . ARG A 1 88 ? 0.018 -9.658 -10.893 1.00 94.19 88 ARG A C 1
ATOM 699 O O . ARG A 1 88 ? -1.150 -9.865 -10.572 1.00 94.19 88 ARG A O 1
ATOM 706 N N . SER A 1 89 ? 1.062 -10.152 -10.228 1.00 95.25 89 SER A N 1
ATOM 707 C CA . SER A 1 89 ? 0.928 -11.072 -9.093 1.00 95.25 89 SER A CA 1
ATOM 708 C C . SER A 1 89 ? 0.108 -10.452 -7.951 1.00 95.25 89 SER A C 1
ATOM 710 O O . SER A 1 89 ? -0.801 -11.094 -7.423 1.00 95.25 89 SER A O 1
ATOM 712 N N . CYS A 1 90 ? 0.317 -9.164 -7.642 1.00 96.31 90 CYS A N 1
ATOM 713 C CA . CYS A 1 90 ? -0.494 -8.429 -6.663 1.00 96.31 90 CYS A CA 1
ATOM 714 C C . CYS A 1 90 ? -1.977 -8.371 -7.041 1.00 96.31 90 CYS A C 1
ATOM 716 O O . CYS A 1 90 ? -2.847 -8.613 -6.203 1.00 96.31 90 CYS A O 1
ATOM 718 N N . ARG A 1 91 ? -2.283 -8.054 -8.305 1.00 95.81 91 ARG A N 1
ATOM 719 C CA . ARG A 1 91 ? -3.668 -7.953 -8.789 1.00 95.81 91 ARG A CA 1
ATOM 720 C C . ARG A 1 91 ? -4.365 -9.310 -8.808 1.00 95.81 91 ARG A C 1
ATOM 722 O O . ARG A 1 91 ? -5.529 -9.387 -8.425 1.00 95.81 91 ARG A O 1
ATOM 729 N N . GLU A 1 92 ? -3.666 -10.364 -9.217 1.00 95.81 92 GLU A N 1
ATOM 730 C CA . GLU A 1 92 ? -4.179 -11.737 -9.210 1.00 95.81 92 GLU A CA 1
ATOM 731 C C . GLU A 1 92 ? -4.432 -12.236 -7.785 1.00 95.81 92 GLU A C 1
ATOM 733 O O . GLU A 1 92 ? -5.480 -12.825 -7.523 1.00 95.81 92 GLU A O 1
ATOM 738 N N . HIS A 1 93 ? -3.521 -11.963 -6.845 1.00 95.94 93 HIS A N 1
ATOM 739 C CA . HIS A 1 93 ? -3.712 -12.319 -5.439 1.00 95.94 93 HIS A CA 1
ATOM 740 C C . HIS A 1 93 ? -4.905 -11.579 -4.820 1.00 95.94 93 HIS A C 1
ATOM 742 O O . HIS A 1 93 ? -5.773 -12.210 -4.221 1.00 95.94 93 HIS A O 1
ATOM 748 N N . ALA A 1 94 ? -5.021 -10.266 -5.048 1.00 95.88 94 ALA A N 1
ATOM 749 C CA . ALA A 1 94 ? -6.188 -9.499 -4.619 1.00 95.88 94 ALA A CA 1
ATOM 750 C C . ALA A 1 94 ? -7.493 -10.062 -5.217 1.00 95.88 94 ALA A C 1
ATOM 752 O O . ALA A 1 94 ? -8.470 -10.250 -4.497 1.00 95.88 94 ALA A O 1
ATOM 753 N N . ALA A 1 95 ? -7.507 -10.401 -6.510 1.00 95.56 95 ALA A N 1
ATOM 754 C CA . ALA A 1 95 ? -8.683 -10.981 -7.158 1.00 95.56 95 ALA A CA 1
ATOM 755 C C . ALA A 1 95 ? -9.086 -12.338 -6.552 1.00 95.56 95 ALA A C 1
ATOM 757 O O . ALA A 1 95 ? -10.277 -12.590 -6.376 1.00 95.56 95 ALA A O 1
ATOM 758 N N . ARG A 1 96 ? -8.116 -13.190 -6.181 1.00 94.81 96 ARG A N 1
ATOM 759 C CA . ARG A 1 96 ? -8.369 -14.467 -5.484 1.00 94.81 96 ARG A CA 1
ATOM 760 C C . ARG A 1 96 ? -9.022 -14.277 -4.115 1.00 94.81 96 ARG A C 1
ATOM 762 O O . ARG A 1 96 ? -9.852 -15.092 -3.731 1.00 94.81 96 ARG A O 1
ATOM 769 N N . LEU A 1 97 ? -8.695 -13.189 -3.420 1.00 93.12 97 LEU A N 1
ATOM 770 C CA . LEU A 1 97 ? -9.326 -12.795 -2.156 1.00 93.12 97 LEU A CA 1
ATOM 771 C C . LEU A 1 97 ? -10.679 -12.080 -2.350 1.00 93.12 97 LEU A C 1
ATOM 773 O O . LEU A 1 97 ? -11.303 -11.664 -1.377 1.00 93.12 97 LEU A O 1
ATOM 777 N N . GLY A 1 98 ? -11.149 -11.917 -3.593 1.00 94.31 98 GLY A N 1
ATOM 778 C CA . GLY A 1 98 ? -12.375 -11.176 -3.909 1.00 94.31 98 GLY A CA 1
ATOM 779 C C . GLY A 1 98 ? -12.230 -9.656 -3.777 1.00 94.31 98 GLY A C 1
ATOM 780 O O . GLY A 1 98 ? -13.226 -8.934 -3.741 1.00 94.31 98 GLY A O 1
ATOM 781 N N . TRP A 1 99 ? -10.999 -9.152 -3.697 1.00 95.56 99 TRP A N 1
ATOM 782 C CA . TRP A 1 99 ? -10.695 -7.740 -3.496 1.00 95.56 99 TRP A CA 1
ATOM 783 C C . TRP A 1 99 ? -10.639 -6.970 -4.812 1.00 95.56 99 TRP A C 1
ATOM 785 O O . TRP A 1 99 ? -10.310 -7.499 -5.877 1.00 95.56 99 TRP A O 1
ATOM 795 N N . ARG A 1 100 ? -10.939 -5.671 -4.744 1.00 95.00 100 ARG A N 1
ATOM 796 C CA . ARG A 1 100 ? -10.957 -4.792 -5.919 1.00 95.00 100 ARG A CA 1
ATOM 797 C C . ARG A 1 100 ? -9.636 -4.049 -6.051 1.00 95.00 100 ARG A C 1
ATOM 799 O O . ARG A 1 100 ? -9.190 -3.411 -5.104 1.00 95.00 100 ARG A O 1
ATOM 806 N N . THR A 1 101 ? -9.067 -4.023 -7.252 1.00 95.31 101 THR A N 1
ATOM 807 C CA . THR A 1 101 ? -7.873 -3.222 -7.554 1.00 95.31 101 THR A CA 1
ATOM 808 C C . THR A 1 101 ? -8.197 -2.014 -8.431 1.00 95.31 101 THR A C 1
ATOM 810 O O . THR A 1 101 ? -9.076 -2.064 -9.296 1.00 95.31 101 THR A O 1
ATOM 813 N N . VAL A 1 102 ? -7.511 -0.895 -8.190 1.00 92.56 102 VAL A N 1
ATOM 814 C CA . VAL A 1 102 ? -7.640 0.350 -8.962 1.00 92.56 102 VAL A CA 1
ATOM 815 C C . VAL A 1 102 ? -6.248 0.828 -9.370 1.00 92.56 102 VAL A C 1
ATOM 817 O O . VAL A 1 102 ? -5.480 1.228 -8.496 1.00 92.56 102 VAL A O 1
ATOM 820 N N . PRO A 1 103 ? -5.894 0.806 -10.668 1.00 92.12 103 PRO A N 1
ATOM 821 C CA . PRO A 1 103 ? -4.642 1.389 -11.142 1.00 92.12 103 PRO A CA 1
ATOM 822 C C . PRO A 1 103 ? -4.601 2.891 -10.839 1.00 92.12 103 PRO A C 1
ATOM 824 O O . PRO A 1 103 ? -5.538 3.613 -11.186 1.00 92.12 103 PRO A O 1
ATOM 827 N N . LEU A 1 104 ? -3.526 3.350 -10.198 1.00 91.69 104 LEU A N 1
ATOM 828 C CA . LEU A 1 104 ? -3.330 4.756 -9.830 1.00 91.69 104 LEU A CA 1
ATOM 829 C C . LEU A 1 104 ? -2.336 5.468 -10.754 1.00 91.69 104 LEU A C 1
ATOM 831 O O . LEU A 1 104 ? -2.510 6.650 -11.054 1.00 91.69 104 LEU A O 1
ATOM 835 N N . ASP A 1 105 ? -1.321 4.745 -11.227 1.00 89.00 105 ASP A N 1
ATOM 836 C CA . ASP A 1 105 ? -0.320 5.256 -12.163 1.00 89.00 105 ASP A CA 1
ATOM 837 C C . ASP A 1 105 ? 0.148 4.153 -13.112 1.00 89.00 105 ASP A C 1
ATOM 839 O O . ASP A 1 105 ? 1.172 3.509 -12.890 1.00 89.00 105 ASP A O 1
ATOM 843 N N . GLY A 1 106 ? -0.632 3.897 -14.165 1.00 80.44 106 GLY A N 1
ATOM 844 C CA . GLY A 1 106 ? -0.285 2.862 -15.140 1.00 80.44 106 GLY A CA 1
ATOM 845 C C . GLY A 1 106 ? -0.083 1.490 -14.481 1.00 80.44 106 GLY A C 1
ATOM 846 O O . GLY A 1 106 ? -0.959 0.990 -13.776 1.00 80.44 106 GLY A O 1
ATOM 847 N N . GLU A 1 107 ? 1.103 0.920 -14.693 1.00 81.50 107 GLU A N 1
ATOM 848 C CA . GLU A 1 107 ? 1.570 -0.330 -14.076 1.00 81.50 107 GLU A CA 1
ATOM 849 C C . GLU A 1 107 ? 2.481 -0.105 -12.853 1.00 81.50 107 GLU A C 1
ATOM 851 O O . GLU A 1 107 ? 2.956 -1.068 -12.262 1.00 81.50 107 GLU A O 1
ATOM 856 N N . SER A 1 108 ? 2.721 1.147 -12.452 1.00 90.50 108 SER A N 1
ATOM 857 C CA . SER A 1 108 ? 3.646 1.502 -11.363 1.00 90.50 108 SER A CA 1
ATOM 858 C C . SER A 1 108 ? 2.965 1.660 -10.008 1.00 90.50 108 SER A C 1
ATOM 860 O O . SER A 1 108 ? 3.632 1.558 -8.987 1.00 90.50 108 SER A O 1
ATOM 862 N N . ALA A 1 109 ? 1.652 1.896 -9.961 1.00 95.38 109 ALA A N 1
ATOM 863 C CA . ALA A 1 109 ? 0.926 1.991 -8.697 1.00 95.38 109 ALA A CA 1
ATOM 864 C C . ALA A 1 109 ? -0.500 1.446 -8.796 1.00 95.38 109 ALA A C 1
ATOM 866 O O . ALA A 1 109 ? -1.217 1.705 -9.770 1.00 95.38 109 ALA A O 1
ATOM 867 N N . VAL A 1 110 ? -0.937 0.737 -7.757 1.00 96.25 110 VAL A N 1
ATOM 868 C CA . VAL A 1 110 ? -2.287 0.180 -7.636 1.00 96.25 110 VAL A CA 1
ATOM 869 C C . VAL A 1 110 ? -2.805 0.343 -6.212 1.00 96.25 110 VAL A C 1
ATOM 871 O O . VAL A 1 110 ? -2.083 0.104 -5.251 1.00 96.25 110 VAL A O 1
ATOM 874 N N . ALA A 1 111 ? -4.070 0.722 -6.074 1.00 96.00 111 ALA A N 1
ATOM 875 C CA . ALA A 1 111 ? -4.784 0.600 -4.813 1.00 96.00 111 ALA A CA 1
ATOM 876 C C . ALA A 1 111 ? -5.504 -0.747 -4.737 1.00 96.00 111 ALA A C 1
ATOM 878 O O . ALA A 1 111 ? -6.164 -1.149 -5.700 1.00 96.00 111 ALA A O 1
ATOM 879 N N . VAL A 1 112 ? -5.426 -1.407 -3.588 1.00 96.94 112 VAL A N 1
ATOM 880 C CA . VAL A 1 112 ? -6.091 -2.672 -3.283 1.00 96.94 112 VAL A CA 1
ATOM 881 C C . VAL A 1 112 ? -7.131 -2.432 -2.199 1.00 96.94 112 VAL A C 1
ATOM 883 O O . VAL A 1 112 ? -6.808 -1.958 -1.114 1.00 96.94 112 VAL A O 1
ATOM 886 N N . HIS A 1 113 ? -8.378 -2.766 -2.512 1.00 94.56 113 HIS A N 1
ATOM 887 C CA . HIS A 1 113 ? -9.523 -2.599 -1.634 1.00 94.56 113 HIS A CA 1
ATOM 888 C C . HIS A 1 113 ? -10.032 -3.937 -1.135 1.00 94.56 113 HIS A C 1
ATOM 890 O O . HIS A 1 113 ? -10.611 -4.701 -1.915 1.00 94.56 113 HIS A O 1
ATOM 896 N N . ALA A 1 114 ? -9.883 -4.170 0.163 1.00 91.62 114 ALA A N 1
ATOM 897 C CA . ALA A 1 114 ? -10.305 -5.414 0.791 1.00 91.62 114 ALA A CA 1
ATOM 898 C C . ALA A 1 114 ? -11.809 -5.456 1.131 1.00 91.62 114 ALA A C 1
ATOM 900 O O . ALA A 1 114 ? -12.335 -6.497 1.507 1.00 91.62 114 ALA A O 1
ATOM 901 N N . GLY A 1 115 ? -12.521 -4.340 0.944 1.00 84.94 115 GLY A N 1
ATOM 902 C CA . GLY A 1 115 ? -13.948 -4.238 1.252 1.00 84.94 115 GLY A CA 1
ATOM 903 C C . GLY A 1 115 ? -14.204 -3.919 2.724 1.00 84.94 115 GLY A C 1
ATOM 904 O O . GLY A 1 115 ? -13.326 -3.410 3.416 1.00 84.94 115 GLY A O 1
ATOM 905 N N . GLU A 1 116 ? -15.433 -4.166 3.180 1.00 75.69 116 GLU A N 1
ATOM 906 C CA . GLU A 1 116 ? -15.898 -3.754 4.515 1.00 75.69 116 GLU A CA 1
ATOM 907 C C . GLU A 1 116 ? -15.839 -4.874 5.570 1.00 75.69 116 GLU A C 1
ATOM 909 O O . GLU A 1 116 ? -16.111 -4.607 6.734 1.00 75.69 116 GLU A O 1
ATOM 914 N N . SER A 1 117 ? -15.476 -6.101 5.185 1.00 69.38 117 SER A N 1
ATOM 915 C CA . SER A 1 117 ? -15.443 -7.281 6.060 1.00 69.38 117 SER A CA 1
ATOM 916 C C . SER A 1 117 ? -14.067 -7.942 6.064 1.00 69.38 117 SER A C 1
ATOM 918 O O . SER A 1 117 ? -13.431 -8.036 5.012 1.00 69.38 117 SER A O 1
ATOM 920 N N . GLY A 1 118 ? -13.650 -8.476 7.213 1.00 73.50 118 GLY A N 1
ATOM 921 C CA . GLY A 1 118 ? -12.391 -9.211 7.348 1.00 73.50 118 GLY A CA 1
ATOM 922 C C . GLY A 1 118 ? -11.142 -8.323 7.303 1.00 73.50 118 GLY A C 1
ATOM 923 O O . GLY A 1 118 ? -11.208 -7.098 7.435 1.00 73.50 118 GLY A O 1
ATOM 924 N N . ALA A 1 119 ? -9.980 -8.951 7.120 1.00 79.50 119 ALA A N 1
ATOM 925 C CA . ALA A 1 119 ? -8.682 -8.281 7.178 1.00 79.50 119 ALA A CA 1
ATOM 926 C C . ALA A 1 119 ? -8.513 -7.205 6.085 1.00 79.50 119 ALA A C 1
ATOM 928 O O . ALA A 1 119 ? -9.057 -7.325 4.984 1.00 79.50 119 ALA A O 1
ATOM 929 N N . GLY A 1 120 ? -7.779 -6.133 6.392 1.00 90.19 120 GLY A N 1
ATOM 930 C CA . GLY A 1 120 ? -7.400 -5.089 5.436 1.00 90.19 120 GLY A CA 1
ATOM 931 C C . GLY A 1 120 ? -6.361 -5.554 4.433 1.00 90.19 120 GLY A C 1
ATOM 932 O O . GLY A 1 120 ? -5.577 -6.464 4.703 1.00 90.19 120 GLY A O 1
ATOM 933 N N . ALA A 1 121 ? -6.324 -4.904 3.270 1.00 95.25 121 ALA A N 1
ATOM 934 C CA . ALA A 1 121 ? -5.307 -5.202 2.270 1.00 95.25 121 ALA A CA 1
ATOM 935 C C . ALA A 1 121 ? -3.894 -4.915 2.804 1.00 95.25 121 ALA A C 1
ATOM 937 O O . ALA A 1 121 ? -2.961 -5.633 2.447 1.00 95.25 121 ALA A O 1
ATOM 938 N N . TRP A 1 122 ? -3.742 -3.934 3.704 1.00 95.31 122 TRP A N 1
ATOM 939 C CA . TRP A 1 122 ? -2.477 -3.671 4.395 1.00 95.31 122 TRP A CA 1
ATOM 940 C C . TRP A 1 122 ? -1.945 -4.914 5.111 1.00 95.31 122 TRP A C 1
ATOM 942 O O . TRP A 1 122 ? -0.806 -5.308 4.872 1.00 95.31 122 TRP A O 1
ATOM 952 N N . SER A 1 123 ? -2.781 -5.580 5.914 1.00 91.94 123 SER A N 1
ATOM 953 C CA . SER A 1 123 ? -2.369 -6.736 6.725 1.00 91.94 123 SER A CA 1
ATOM 954 C C . SER A 1 123 ? -1.732 -7.871 5.912 1.00 91.94 123 SER A C 1
ATOM 956 O O . SER A 1 123 ? -0.836 -8.561 6.402 1.00 91.94 123 SER A O 1
ATOM 958 N N . VAL A 1 124 ? -2.151 -8.025 4.651 1.00 92.75 124 VAL A N 1
ATOM 959 C CA . VAL A 1 124 ? -1.632 -9.031 3.718 1.00 92.75 124 VAL A CA 1
ATOM 960 C C . VAL A 1 124 ? -0.408 -8.511 2.973 1.00 92.75 124 VAL A C 1
ATOM 962 O O . VAL A 1 124 ? 0.628 -9.172 2.936 1.00 92.75 124 VAL A O 1
ATOM 965 N N . PHE A 1 125 ? -0.497 -7.321 2.379 1.00 95.62 125 PHE A N 1
ATOM 966 C CA . PHE A 1 125 ? 0.533 -6.838 1.461 1.00 95.62 125 PHE A CA 1
ATOM 967 C C . PHE A 1 125 ? 1.715 -6.145 2.146 1.00 95.62 125 PHE A C 1
ATOM 969 O O . PHE A 1 125 ? 2.756 -6.021 1.510 1.00 95.62 125 PHE A O 1
ATOM 976 N N . LYS A 1 126 ? 1.627 -5.726 3.416 1.00 94.06 126 LYS A N 1
ATOM 977 C CA . LYS A 1 126 ? 2.690 -4.950 4.092 1.00 94.06 126 LYS A CA 1
ATOM 978 C C . LYS A 1 126 ? 4.072 -5.615 4.073 1.00 94.06 126 LYS A C 1
ATOM 980 O O . LYS A 1 126 ? 5.085 -4.929 3.993 1.00 94.06 126 LYS A O 1
ATOM 985 N N . ARG A 1 127 ? 4.124 -6.953 4.061 1.00 91.88 127 ARG A N 1
ATOM 986 C CA . ARG A 1 127 ? 5.374 -7.740 3.989 1.00 91.88 127 ARG A CA 1
ATOM 987 C C . ARG A 1 127 ? 6.001 -7.796 2.598 1.00 91.88 127 ARG A C 1
ATOM 989 O O . ARG A 1 127 ? 7.112 -8.287 2.454 1.00 91.88 127 ARG A O 1
ATOM 996 N N . LEU A 1 128 ? 5.288 -7.329 1.576 1.00 93.75 128 LEU A N 1
ATOM 997 C CA . LEU A 1 128 ? 5.802 -7.248 0.213 1.00 93.75 128 LEU A CA 1
ATOM 998 C C . LEU A 1 128 ? 6.781 -6.081 0.033 1.00 93.75 128 LEU A C 1
ATOM 1000 O O . LEU A 1 128 ? 7.455 -6.012 -0.987 1.00 93.75 128 LEU A O 1
ATOM 1004 N N . GLY A 1 129 ? 6.822 -5.138 0.980 1.00 93.94 129 GLY A N 1
ATOM 1005 C CA . GLY A 1 129 ? 7.721 -3.994 0.917 1.00 93.94 129 GLY A CA 1
ATOM 1006 C C . GLY A 1 129 ? 9.192 -4.415 0.919 1.00 93.94 129 GLY A C 1
ATOM 1007 O O . GLY A 1 129 ? 9.611 -5.217 1.751 1.00 93.94 129 GLY A O 1
ATOM 1008 N N . GLY A 1 130 ? 9.984 -3.837 0.018 1.00 93.31 130 GLY A N 1
ATOM 1009 C CA . GLY A 1 130 ? 11.425 -4.054 -0.075 1.00 93.31 130 GLY A CA 1
ATOM 1010 C C . GLY A 1 130 ? 11.923 -4.164 -1.509 1.00 93.31 130 GLY A C 1
ATOM 1011 O O . GLY A 1 130 ? 11.193 -3.931 -2.475 1.00 93.31 130 GLY A O 1
ATOM 1012 N N . VAL A 1 131 ? 13.202 -4.505 -1.655 1.00 92.94 131 VAL A N 1
ATOM 1013 C CA . VAL A 1 131 ? 13.828 -4.670 -2.970 1.00 92.94 131 VAL A CA 1
ATOM 1014 C C . VAL A 1 131 ? 13.708 -6.120 -3.435 1.00 92.94 131 VAL A C 1
ATOM 1016 O O . VAL A 1 131 ? 14.077 -7.043 -2.725 1.00 92.94 131 VAL A O 1
ATOM 1019 N N . HIS A 1 132 ? 13.245 -6.350 -4.655 1.00 92.00 132 HIS A N 1
ATOM 1020 C CA . HIS A 1 132 ? 13.171 -7.675 -5.261 1.00 92.00 132 HIS A CA 1
ATOM 1021 C C . HIS A 1 132 ? 14.139 -7.752 -6.439 1.00 92.00 132 HIS A C 1
ATOM 1023 O O . HIS A 1 132 ? 14.100 -6.910 -7.337 1.00 92.00 132 HIS A O 1
ATOM 1029 N N . ALA A 1 133 ? 15.021 -8.750 -6.419 1.00 90.38 133 ALA A N 1
ATOM 1030 C CA . ALA A 1 133 ? 15.966 -9.015 -7.498 1.00 90.38 133 ALA A CA 1
ATOM 1031 C C . ALA A 1 133 ? 15.398 -10.076 -8.445 1.00 90.38 133 ALA A C 1
ATOM 1033 O O . ALA A 1 133 ? 14.908 -11.112 -7.991 1.00 90.38 133 ALA A O 1
ATOM 1034 N N . PHE A 1 134 ? 15.493 -9.831 -9.746 1.00 89.50 134 PHE A N 1
ATOM 1035 C CA . PHE A 1 134 ? 14.996 -10.712 -10.793 1.00 89.50 134 PHE A CA 1
ATOM 1036 C C . PHE A 1 134 ? 16.131 -11.161 -11.700 1.00 89.50 134 PHE A C 1
ATOM 1038 O O . PHE A 1 134 ? 17.036 -10.383 -11.977 1.00 89.50 134 PHE A O 1
ATOM 1045 N N . PHE A 1 135 ? 16.078 -12.411 -12.150 1.00 85.94 135 PHE A N 1
ATOM 1046 C CA . PHE A 1 135 ? 17.057 -12.973 -13.079 1.00 85.94 135 PHE A CA 1
ATOM 1047 C C . PHE A 1 135 ? 16.373 -13.835 -14.141 1.00 85.94 135 PHE A C 1
ATOM 1049 O O . PHE A 1 135 ? 15.369 -14.498 -13.858 1.00 85.94 135 PHE A O 1
ATOM 1056 N N . ASP A 1 136 ? 16.920 -13.865 -15.350 1.00 85.69 136 ASP A N 1
ATOM 1057 C CA . ASP A 1 136 ? 16.533 -14.787 -16.405 1.00 85.69 136 ASP A CA 1
ATOM 1058 C C . ASP A 1 136 ? 17.216 -16.147 -16.164 1.00 85.69 136 ASP A C 1
ATOM 1060 O O . ASP A 1 136 ? 18.440 -16.272 -16.293 1.00 85.69 136 ASP A O 1
ATOM 1064 N N . PRO A 1 137 ? 16.458 -17.204 -15.811 1.00 81.31 137 PRO A N 1
ATOM 1065 C CA . PRO A 1 137 ? 17.033 -18.526 -15.585 1.00 81.31 137 PRO A CA 1
ATOM 1066 C C . PRO A 1 137 ? 17.610 -19.164 -16.860 1.00 81.31 137 PRO A C 1
ATOM 1068 O O . PRO A 1 137 ? 18.363 -20.133 -16.754 1.00 81.31 137 PRO A O 1
ATOM 1071 N N . TYR A 1 138 ? 17.266 -18.652 -18.046 1.00 81.19 138 TYR A N 1
ATOM 1072 C CA . TYR A 1 138 ? 17.725 -19.162 -19.338 1.00 81.19 138 TYR A CA 1
ATOM 1073 C C . TYR A 1 138 ? 18.887 -18.358 -19.930 1.00 81.19 138 TYR A C 1
ATOM 1075 O O . TYR A 1 138 ? 19.521 -18.828 -20.877 1.00 81.19 138 TYR A O 1
ATOM 1083 N N . ALA A 1 139 ? 19.203 -17.183 -19.377 1.00 77.62 139 ALA A N 1
ATOM 1084 C CA . ALA A 1 139 ? 20.374 -16.422 -19.788 1.00 77.62 139 ALA A CA 1
ATOM 1085 C C . ALA A 1 139 ? 21.663 -17.148 -19.368 1.00 77.62 139 ALA A C 1
ATOM 1087 O O . ALA A 1 139 ? 21.783 -17.666 -18.251 1.00 77.62 139 ALA A O 1
ATOM 1088 N N . ALA A 1 140 ? 22.648 -17.202 -20.267 1.00 69.00 140 ALA A N 1
ATOM 1089 C CA . ALA A 1 140 ? 23.972 -17.711 -19.928 1.00 69.00 140 ALA A CA 1
ATOM 1090 C C . ALA A 1 140 ? 24.657 -16.741 -18.943 1.00 69.00 140 ALA A C 1
ATOM 1092 O O . ALA A 1 140 ? 24.512 -15.530 -19.095 1.00 69.00 140 ALA A O 1
ATOM 1093 N N . PRO A 1 141 ? 25.400 -17.235 -17.936 1.00 64.25 141 PRO A N 1
ATOM 1094 C CA . PRO A 1 141 ? 26.231 -16.350 -17.127 1.00 64.25 141 PRO A CA 1
ATOM 1095 C C . PRO A 1 141 ? 27.285 -15.686 -18.014 1.00 64.25 141 PRO A C 1
ATOM 1097 O O . PRO A 1 141 ? 27.875 -16.368 -18.852 1.00 64.25 141 PRO A O 1
ATOM 1100 N N . GLU A 1 142 ? 27.585 -14.410 -17.771 1.00 62.75 142 GLU A N 1
ATOM 1101 C CA . GLU A 1 142 ? 28.741 -13.763 -18.406 1.00 62.75 142 GLU A CA 1
ATOM 1102 C C . GLU A 1 142 ? 30.061 -14.431 -17.979 1.00 62.75 142 GLU A C 1
ATOM 1104 O O . GLU A 1 142 ? 30.946 -14.633 -18.807 1.00 62.75 142 GLU A O 1
ATOM 1109 N N . GLU A 1 143 ? 30.155 -14.879 -16.717 1.00 62.88 143 GLU A N 1
ATOM 1110 C CA . GLU A 1 143 ? 31.295 -15.640 -16.192 1.00 62.88 143 GLU A CA 1
ATOM 1111 C C . GLU A 1 143 ? 30.875 -16.963 -15.513 1.00 62.88 143 GLU A C 1
ATOM 1113 O O . GLU A 1 143 ? 29.975 -16.976 -14.658 1.00 62.88 143 GLU A O 1
ATOM 1118 N N . PRO A 1 144 ? 31.539 -18.098 -15.821 1.00 57.44 144 PRO A N 1
ATOM 1119 C CA . PRO A 1 144 ? 31.303 -19.366 -15.135 1.00 57.44 144 PRO A CA 1
ATOM 1120 C C . PRO A 1 144 ? 31.524 -19.228 -13.619 1.00 57.44 144 PRO A C 1
ATOM 1122 O O . PRO A 1 144 ? 32.616 -18.896 -13.174 1.00 57.44 144 PRO A O 1
ATOM 1125 N N . GLY A 1 145 ? 30.492 -19.508 -12.816 1.00 59.91 145 GLY A N 1
ATOM 1126 C CA . GLY A 1 145 ? 30.558 -19.459 -11.347 1.00 59.91 145 GLY A CA 1
ATOM 1127 C C . GLY A 1 145 ? 29.905 -18.236 -10.690 1.00 59.91 145 GLY A C 1
ATOM 1128 O O . GLY A 1 145 ? 29.608 -18.304 -9.503 1.00 59.91 145 GLY A O 1
ATOM 1129 N N . ARG A 1 146 ? 29.563 -17.173 -11.436 1.00 58.97 146 ARG A N 1
ATOM 1130 C CA . ARG A 1 146 ? 28.827 -15.994 -10.914 1.00 58.97 146 ARG A CA 1
ATOM 1131 C C . ARG A 1 146 ? 27.306 -16.081 -11.072 1.00 58.97 146 ARG A C 1
ATOM 1133 O O . ARG A 1 146 ? 26.612 -15.079 -11.209 1.00 58.97 146 ARG A O 1
ATOM 1140 N N . ALA A 1 147 ? 26.750 -17.294 -11.046 1.00 52.91 147 ALA A N 1
ATOM 1141 C CA . ALA A 1 147 ? 25.305 -17.482 -11.189 1.00 52.91 147 ALA A CA 1
ATOM 1142 C C . ALA A 1 147 ? 24.492 -16.753 -10.108 1.00 52.91 147 ALA A C 1
ATOM 1144 O O . ALA A 1 147 ? 23.360 -16.352 -10.375 1.00 52.91 147 ALA A O 1
ATOM 1145 N N . ASP A 1 148 ? 25.076 -16.530 -8.931 1.00 50.41 148 ASP A N 1
ATOM 1146 C CA . ASP A 1 148 ? 24.414 -15.855 -7.818 1.00 50.41 148 ASP A CA 1
ATOM 1147 C C . ASP A 1 148 ? 24.373 -14.327 -7.914 1.00 50.41 148 ASP A C 1
ATOM 1149 O O . ASP A 1 148 ? 23.530 -13.707 -7.270 1.00 50.41 148 ASP A O 1
ATOM 1153 N N . GLU A 1 149 ? 25.164 -13.726 -8.803 1.00 55.69 149 GLU A N 1
ATOM 1154 C CA . GLU A 1 149 ? 25.213 -12.271 -9.009 1.00 55.69 149 GLU A CA 1
ATOM 1155 C C . GLU A 1 149 ? 24.349 -11.788 -10.195 1.00 55.69 149 GLU A C 1
ATOM 1157 O O . GLU A 1 149 ? 24.307 -10.600 -10.492 1.00 55.69 149 GLU A O 1
ATOM 1162 N N . ARG A 1 150 ? 23.615 -12.693 -10.863 1.00 61.78 150 ARG A N 1
ATOM 1163 C CA . ARG A 1 150 ? 22.841 -12.436 -12.100 1.00 61.78 150 ARG A CA 1
ATOM 1164 C C . ARG A 1 150 ? 21.534 -11.644 -11.925 1.00 61.78 150 ARG A C 1
ATOM 1166 O O . ARG A 1 150 ? 20.520 -12.036 -12.489 1.00 61.78 150 ARG A O 1
ATOM 1173 N N . ALA A 1 151 ? 21.458 -10.627 -11.074 1.00 65.06 151 ALA A N 1
ATOM 1174 C CA . ALA A 1 151 ? 20.228 -9.830 -11.033 1.00 65.06 151 ALA A CA 1
ATOM 1175 C C . ALA A 1 151 ? 20.146 -8.943 -12.291 1.00 65.06 151 ALA A C 1
ATOM 1177 O O . ALA A 1 151 ? 20.845 -7.940 -12.364 1.00 65.06 151 ALA A O 1
ATOM 1178 N N . ASP A 1 152 ? 19.296 -9.309 -13.253 1.00 76.69 152 ASP A N 1
ATOM 1179 C CA . ASP A 1 152 ? 19.066 -8.545 -14.490 1.00 76.69 152 ASP A CA 1
ATOM 1180 C C . ASP A 1 152 ? 18.193 -7.308 -14.241 1.00 76.69 152 ASP A C 1
ATOM 1182 O O . ASP A 1 152 ? 18.334 -6.281 -14.900 1.00 76.69 152 ASP A O 1
ATOM 1186 N N . GLU A 1 153 ? 17.270 -7.395 -13.279 1.00 86.00 153 GLU A N 1
ATOM 1187 C CA . GLU A 1 153 ? 16.416 -6.279 -12.877 1.00 86.00 153 GLU A CA 1
ATOM 1188 C C . GLU A 1 153 ? 16.275 -6.237 -11.351 1.00 86.00 153 GLU A C 1
ATOM 1190 O O . GLU A 1 153 ? 16.091 -7.262 -10.687 1.00 86.00 153 GLU A O 1
ATOM 1195 N N . ARG A 1 154 ? 16.299 -5.032 -10.777 1.00 88.81 154 ARG A N 1
ATOM 1196 C CA . ARG A 1 154 ? 15.921 -4.790 -9.381 1.00 88.81 154 ARG A CA 1
ATOM 1197 C C . ARG A 1 154 ? 14.680 -3.918 -9.344 1.00 88.81 154 ARG A C 1
ATOM 1199 O O . ARG A 1 154 ? 14.550 -2.963 -10.107 1.00 88.81 154 ARG A O 1
ATOM 1206 N N . VAL A 1 155 ? 13.763 -4.242 -8.445 1.00 91.81 155 VAL A N 1
ATOM 1207 C CA . VAL A 1 155 ? 12.498 -3.522 -8.286 1.00 91.81 155 VAL A CA 1
ATOM 1208 C C . VAL A 1 155 ? 12.313 -3.169 -6.822 1.00 91.81 155 VAL A C 1
ATOM 1210 O O . VAL A 1 155 ? 12.385 -4.046 -5.966 1.00 91.81 155 VAL A O 1
ATOM 1213 N N . GLU A 1 156 ? 12.070 -1.898 -6.531 1.00 93.75 156 GLU A N 1
ATOM 1214 C CA . GLU A 1 156 ? 11.593 -1.456 -5.227 1.00 93.75 156 GLU A CA 1
ATOM 1215 C C . GLU A 1 156 ? 10.067 -1.593 -5.190 1.00 93.75 156 GLU A C 1
ATOM 1217 O O . GLU A 1 156 ? 9.348 -1.006 -6.004 1.00 93.75 156 GLU A O 1
ATOM 1222 N N . VAL A 1 157 ? 9.573 -2.377 -4.234 1.00 95.69 157 VAL A N 1
ATOM 1223 C CA . VAL A 1 157 ? 8.154 -2.463 -3.905 1.00 95.69 157 VAL A CA 1
ATOM 1224 C C . VAL A 1 157 ? 7.928 -1.689 -2.617 1.00 95.69 157 VAL A C 1
ATOM 1226 O O . VAL A 1 157 ? 8.533 -1.974 -1.587 1.00 95.69 157 VAL A O 1
ATOM 1229 N N . ARG A 1 158 ? 7.033 -0.707 -2.661 1.00 96.50 158 ARG A N 1
ATOM 1230 C CA . ARG A 1 158 ? 6.574 0.032 -1.486 1.00 96.50 158 ARG A CA 1
ATOM 1231 C C . ARG A 1 158 ? 5.103 -0.254 -1.278 1.00 96.50 158 ARG A C 1
ATOM 1233 O O . ARG A 1 158 ? 4.315 -0.175 -2.219 1.00 96.50 158 ARG A O 1
ATOM 1240 N N . VAL A 1 159 ? 4.739 -0.565 -0.045 1.00 97.50 159 VAL A N 1
ATOM 1241 C CA . VAL A 1 159 ? 3.346 -0.737 0.354 1.00 97.50 159 VAL A CA 1
ATOM 1242 C C . VAL A 1 159 ? 3.042 0.330 1.384 1.00 97.50 159 VAL A C 1
ATOM 1244 O O . VAL A 1 159 ? 3.803 0.514 2.332 1.00 97.50 159 VAL A O 1
ATOM 1247 N N . TRP A 1 160 ? 1.950 1.053 1.175 1.00 97.69 160 TRP A N 1
ATOM 1248 C CA . TRP A 1 160 ? 1.487 2.115 2.058 1.00 97.69 160 TRP A CA 1
ATOM 1249 C C . TRP A 1 160 ? 0.068 1.807 2.529 1.00 97.69 160 TRP A C 1
ATOM 1251 O O . TRP A 1 160 ? -0.741 1.338 1.717 1.00 97.69 160 TRP A O 1
ATOM 1261 N N . PRO A 1 161 ? -0.254 2.057 3.809 1.00 96.56 161 PRO A N 1
ATOM 1262 C CA . PRO A 1 161 ? -1.621 1.929 4.278 1.00 96.56 161 PRO A CA 1
ATOM 1263 C C . PRO A 1 161 ? -2.499 2.975 3.585 1.00 96.56 161 PRO A C 1
ATOM 1265 O O . PRO A 1 161 ? -2.053 4.074 3.250 1.00 96.56 161 PRO A O 1
ATOM 1268 N N . ASP A 1 162 ? -3.758 2.625 3.360 1.00 94.62 162 ASP A N 1
ATOM 1269 C CA . ASP A 1 162 ? -4.747 3.494 2.736 1.00 94.62 162 ASP A CA 1
ATOM 1270 C C . ASP A 1 162 ? -6.011 3.536 3.587 1.00 94.62 162 ASP A C 1
ATOM 1272 O O . ASP A 1 162 ? -6.720 2.544 3.770 1.00 94.62 162 ASP A O 1
ATOM 1276 N N . ASP A 1 163 ? -6.272 4.715 4.135 1.00 88.75 163 ASP A N 1
ATOM 1277 C CA . ASP A 1 163 ? -7.351 4.961 5.080 1.00 88.75 163 ASP A CA 1
ATOM 1278 C C . ASP A 1 163 ? -8.741 4.983 4.432 1.00 88.75 163 ASP A C 1
ATOM 1280 O O . ASP A 1 163 ? -9.743 5.047 5.151 1.00 88.75 163 ASP A O 1
ATOM 1284 N N . GLY A 1 164 ? -8.813 4.931 3.095 1.00 84.44 164 GLY A N 1
ATOM 1285 C CA . GLY A 1 164 ? -10.061 5.058 2.349 1.00 84.44 164 GLY A CA 1
ATOM 1286 C C . GLY A 1 164 ? -10.676 6.457 2.460 1.00 84.44 164 GLY A C 1
ATOM 1287 O O . GLY A 1 164 ? -11.890 6.609 2.286 1.00 84.44 164 GLY A O 1
ATOM 1288 N N . GLY A 1 165 ? -9.852 7.464 2.772 1.00 79.62 165 GLY A N 1
ATOM 1289 C CA . GLY A 1 165 ? -10.250 8.852 2.966 1.00 79.62 165 GLY A CA 1
ATOM 1290 C C . GLY A 1 165 ? -10.925 9.494 1.741 1.00 79.62 165 GLY A C 1
ATOM 1291 O O . GLY A 1 165 ? -10.998 8.891 0.662 1.00 79.62 165 GLY A O 1
ATOM 1292 N N . PRO A 1 166 ? -11.448 10.727 1.892 1.00 80.94 166 PRO A N 1
ATOM 1293 C CA . PRO A 1 166 ? -12.149 11.450 0.826 1.00 80.94 166 PRO A CA 1
ATOM 1294 C C . PRO A 1 166 ? -11.278 11.622 -0.425 1.00 80.94 166 PRO A C 1
ATOM 1296 O O . PRO A 1 166 ? -10.068 11.438 -0.376 1.00 80.94 166 PRO A O 1
ATOM 1299 N N . ALA A 1 167 ? -11.877 11.945 -1.573 1.00 77.06 167 ALA A N 1
ATOM 1300 C CA . ALA A 1 167 ? -11.120 12.071 -2.820 1.00 77.06 167 ALA A CA 1
ATOM 1301 C C . ALA A 1 167 ? -10.137 13.252 -2.777 1.00 77.06 167 ALA A C 1
ATOM 1303 O O . ALA A 1 167 ? -9.062 13.175 -3.371 1.00 77.06 167 ALA A O 1
ATOM 1304 N N . GLU A 1 168 ? -10.493 14.299 -2.044 1.00 84.56 168 GLU A N 1
ATOM 1305 C CA . GLU A 1 168 ? -9.740 15.530 -1.878 1.00 84.56 168 GLU A CA 1
ATOM 1306 C C . GLU A 1 168 ? -8.468 15.339 -1.032 1.00 84.56 168 GLU A C 1
ATOM 1308 O O . GLU A 1 168 ? -8.314 14.378 -0.270 1.00 84.56 168 GLU A O 1
ATOM 1313 N N . LEU A 1 169 ? -7.524 16.264 -1.198 1.00 89.56 169 LEU A N 1
ATOM 1314 C CA . LEU A 1 169 ? -6.320 16.335 -0.376 1.00 89.56 169 LEU A CA 1
ATOM 1315 C C . LEU A 1 169 ? -6.620 17.097 0.923 1.00 89.56 169 LEU A C 1
ATOM 1317 O O . LEU A 1 169 ? -7.367 18.077 0.883 1.00 89.56 169 LEU A O 1
ATOM 1321 N N . PRO A 1 170 ? -6.064 16.667 2.069 1.00 86.56 170 PRO A N 1
ATOM 1322 C CA . PRO A 1 170 ? -6.208 17.397 3.324 1.00 86.56 170 PRO A CA 1
ATOM 1323 C C . PRO A 1 170 ? -5.399 18.707 3.306 1.00 86.56 170 PRO A C 1
ATOM 1325 O O . PRO A 1 170 ? -4.522 18.896 2.468 1.00 86.56 170 PRO A O 1
ATOM 1328 N N . GLY A 1 171 ? -5.646 19.590 4.273 1.00 89.50 171 GLY A N 1
ATOM 1329 C CA . GLY A 1 171 ? -4.853 20.812 4.454 1.00 89.50 171 GLY A CA 1
ATOM 1330 C C . GLY A 1 171 ? -5.293 21.986 3.580 1.00 89.50 171 GLY A C 1
ATOM 1331 O O . GLY A 1 171 ? -6.388 21.984 3.011 1.00 89.50 171 GLY A O 1
ATOM 1332 N N . ALA A 1 172 ? -4.459 23.023 3.537 1.00 93.75 172 ALA A N 1
ATOM 1333 C CA . ALA A 1 172 ? -4.781 24.260 2.843 1.00 93.75 172 ALA A CA 1
ATOM 1334 C C . ALA A 1 172 ? -4.411 24.152 1.349 1.00 93.75 172 ALA A C 1
ATOM 1336 O O . ALA A 1 172 ? -3.436 23.478 1.011 1.00 93.75 172 ALA A O 1
ATOM 1337 N N . PRO A 1 173 ? -5.149 24.790 0.420 1.00 93.44 173 PRO A N 1
ATOM 1338 C CA . PRO A 1 173 ? -4.831 24.736 -1.010 1.00 93.44 173 PRO A CA 1
ATOM 1339 C C . PRO A 1 173 ? -3.398 25.174 -1.352 1.00 93.44 173 PRO A C 1
ATOM 1341 O O . PRO A 1 173 ? -2.829 24.693 -2.329 1.00 93.44 173 PRO A O 1
ATOM 1344 N N . GLU A 1 174 ? -2.804 26.062 -0.553 1.00 95.50 174 GLU A N 1
ATOM 1345 C CA . GLU A 1 174 ? -1.455 26.602 -0.749 1.00 95.50 174 GLU A CA 1
ATOM 1346 C C . GLU A 1 174 ? -0.347 25.569 -0.479 1.00 95.50 174 GLU A C 1
ATOM 1348 O O . GLU A 1 174 ? 0.774 25.722 -0.974 1.00 95.50 174 GLU A O 1
ATOM 1353 N N . ASP A 1 175 ? -0.665 24.492 0.246 1.00 96.50 175 ASP A N 1
ATOM 1354 C CA . ASP A 1 175 ? 0.252 23.383 0.527 1.00 96.50 175 ASP A CA 1
ATOM 1355 C C . ASP A 1 175 ? 0.455 22.467 -0.692 1.00 96.50 175 ASP A C 1
ATOM 1357 O O . ASP A 1 175 ? 1.293 21.559 -0.667 1.00 96.50 175 ASP A O 1
ATOM 1361 N N . TRP A 1 176 ? -0.283 22.699 -1.782 1.00 96.31 176 TRP A N 1
ATOM 1362 C CA . TRP A 1 176 ? -0.357 21.801 -2.926 1.00 96.31 176 TRP A CA 1
ATOM 1363 C C . TRP A 1 176 ? 0.075 22.475 -4.222 1.00 96.31 176 TRP A C 1
ATOM 1365 O O . TRP A 1 176 ? -0.379 23.558 -4.587 1.00 96.31 176 TRP A O 1
ATOM 1375 N N . ARG A 1 177 ? 0.930 21.786 -4.981 1.00 96.12 177 ARG A N 1
ATOM 1376 C CA . ARG A 1 177 ? 1.243 22.149 -6.369 1.00 96.12 177 ARG A CA 1
ATOM 1377 C C . ARG A 1 177 ? 0.808 21.037 -7.303 1.00 96.12 177 ARG A C 1
ATOM 1379 O O . ARG A 1 177 ? 1.199 19.887 -7.114 1.00 96.12 177 ARG A O 1
ATOM 1386 N N . GLU A 1 178 ? 0.036 21.399 -8.320 1.00 94.00 178 GLU A N 1
ATOM 1387 C CA . GLU A 1 178 ? -0.370 20.502 -9.398 1.00 94.00 178 GLU A CA 1
ATOM 1388 C C . GLU A 1 178 ? 0.360 20.879 -10.691 1.00 94.00 178 GLU A C 1
ATOM 1390 O O . GLU A 1 178 ? 0.329 22.029 -11.127 1.00 94.00 178 GLU A O 1
ATOM 1395 N N . GLU A 1 179 ? 0.976 19.893 -11.335 1.00 93.81 179 GLU A N 1
ATOM 1396 C CA . GLU A 1 179 ? 1.565 20.031 -12.662 1.00 93.81 179 GLU A CA 1
ATOM 1397 C C . GLU A 1 179 ? 0.929 19.013 -13.608 1.00 93.81 179 GLU A C 1
ATOM 1399 O O . GLU A 1 179 ? 0.910 17.809 -13.342 1.00 93.81 179 GLU A O 1
ATOM 1404 N N . VAL A 1 180 ? 0.432 19.486 -14.749 1.00 90.19 180 VAL A N 1
ATOM 1405 C CA . VAL A 1 180 ? -0.146 18.618 -15.777 1.00 90.19 180 VAL A CA 1
ATOM 1406 C C . VAL A 1 180 ? 0.871 18.421 -16.888 1.00 90.19 180 VAL A C 1
ATOM 1408 O O . VAL A 1 180 ? 1.266 19.366 -17.569 1.00 90.19 180 VAL A O 1
ATOM 1411 N N . TYR A 1 181 ? 1.259 17.171 -17.102 1.00 82.44 181 TYR A N 1
ATOM 1412 C CA . TYR A 1 181 ? 2.057 16.764 -18.244 1.00 82.44 181 TYR A CA 1
ATOM 1413 C C . TYR A 1 181 ? 1.142 16.162 -19.309 1.00 82.44 181 TYR A C 1
ATOM 1415 O O . TYR A 1 181 ? 0.377 15.245 -19.024 1.00 82.44 181 TYR A O 1
ATOM 1423 N N . CYS A 1 182 ? 1.228 16.652 -20.543 1.00 79.62 182 CYS A N 1
ATOM 1424 C CA . CYS A 1 182 ? 0.555 16.050 -21.689 1.00 79.62 182 CYS A CA 1
ATOM 1425 C C . CYS A 1 182 ? 1.562 15.912 -22.824 1.00 79.62 182 CYS A C 1
ATOM 1427 O O . CYS A 1 182 ? 2.037 16.909 -23.371 1.00 79.62 182 CYS A O 1
ATOM 1429 N N . ARG A 1 183 ? 1.886 14.670 -23.183 1.00 71.25 183 ARG A N 1
ATOM 1430 C CA . ARG A 1 183 ? 2.685 14.362 -24.364 1.00 71.25 183 ARG A CA 1
ATOM 1431 C C . ARG A 1 183 ? 1.763 14.054 -25.535 1.00 71.25 183 ARG A C 1
ATOM 1433 O O . ARG A 1 183 ? 0.811 13.287 -25.408 1.00 71.25 183 ARG A O 1
ATOM 1440 N N . ARG A 1 184 ? 2.083 14.629 -26.694 1.00 67.06 184 ARG A N 1
ATOM 1441 C CA . ARG A 1 184 ? 1.469 14.317 -27.991 1.00 67.06 184 ARG A CA 1
ATOM 1442 C C . ARG A 1 184 ? 2.582 14.068 -29.007 1.00 67.06 184 ARG A C 1
ATOM 1444 O O . ARG A 1 184 ? 3.555 14.817 -29.023 1.00 67.06 184 ARG A O 1
ATOM 1451 N N . GLY A 1 185 ? 2.470 13.031 -29.833 1.00 57.31 185 GLY A N 1
ATOM 1452 C CA . GLY A 1 185 ? 3.448 12.752 -30.886 1.00 57.31 185 GLY A CA 1
ATOM 1453 C C . GLY A 1 185 ? 3.316 11.367 -31.538 1.00 57.31 185 GLY A C 1
ATOM 1454 O O . GLY A 1 185 ? 2.497 10.555 -31.119 1.00 57.31 185 GLY A O 1
ATOM 1455 N N . PRO A 1 186 ? 4.141 11.059 -32.554 1.00 52.25 186 PRO A N 1
ATOM 1456 C CA . PRO A 1 186 ? 4.082 9.783 -33.280 1.00 52.25 186 PRO A CA 1
ATOM 1457 C C . PRO A 1 186 ? 4.297 8.557 -32.379 1.00 52.25 186 PRO A C 1
ATOM 1459 O O . PRO A 1 186 ? 3.691 7.512 -32.586 1.00 52.25 186 PRO A O 1
ATOM 1462 N N . SER A 1 187 ? 5.120 8.703 -31.335 1.00 56.66 187 SER A N 1
ATOM 1463 C CA . SER A 1 187 ? 5.457 7.634 -30.388 1.00 56.66 187 SER A CA 1
ATOM 1464 C C . SER A 1 187 ? 4.309 7.217 -29.463 1.00 56.66 187 SER A C 1
ATOM 1466 O O . SER A 1 187 ? 4.447 6.217 -28.770 1.00 56.66 187 SER A O 1
ATOM 1468 N N . CYS A 1 188 ? 3.210 7.978 -29.396 1.00 54.12 188 CYS A N 1
ATOM 1469 C CA . CYS A 1 188 ? 2.023 7.629 -28.606 1.00 54.12 188 CYS A CA 1
ATOM 1470 C C . CYS A 1 188 ? 0.846 7.154 -29.476 1.00 54.12 188 CYS A C 1
ATOM 1472 O O . CYS A 1 188 ? -0.297 7.157 -29.031 1.00 54.12 188 CYS A O 1
ATOM 1474 N N . GLY A 1 189 ? 1.107 6.762 -30.732 1.00 61.47 189 GLY A N 1
ATOM 1475 C CA . GLY A 1 189 ? 0.088 6.181 -31.617 1.00 61.47 189 GLY A CA 1
ATOM 1476 C C . GLY A 1 189 ? -1.063 7.130 -31.974 1.00 61.47 189 GLY A C 1
ATOM 1477 O O . GLY A 1 189 ? -2.102 6.677 -32.437 1.00 61.47 189 GLY A O 1
ATOM 1478 N N . GLY A 1 190 ? -0.895 8.440 -31.750 1.00 62.81 190 GLY A N 1
ATOM 1479 C CA . GLY A 1 190 ? -1.931 9.456 -31.966 1.00 62.81 190 GLY A CA 1
ATOM 1480 C C . GLY A 1 190 ? -2.798 9.778 -30.741 1.00 62.81 190 GLY A C 1
ATOM 1481 O O . GLY A 1 190 ? -3.483 10.801 -30.758 1.00 62.81 190 GLY A O 1
ATOM 1482 N N . GLU A 1 191 ? -2.734 8.997 -29.657 1.00 62.38 191 GLU A N 1
ATOM 1483 C CA . GLU A 1 191 ? -3.440 9.303 -28.406 1.00 62.38 191 GLU A CA 1
ATOM 1484 C C . GLU A 1 191 ? -2.566 10.155 -27.470 1.00 62.38 191 GLU A C 1
ATOM 1486 O O . GLU A 1 191 ? -1.370 9.894 -27.341 1.00 62.38 191 GLU A O 1
ATOM 1491 N N . PRO A 1 192 ? -3.108 11.192 -26.804 1.00 66.00 192 PRO A N 1
ATOM 1492 C CA . PRO A 1 192 ? -2.346 11.927 -25.804 1.00 66.00 192 PRO A CA 1
ATOM 1493 C C . PRO A 1 192 ? -1.985 11.013 -24.625 1.00 66.00 192 PRO A C 1
ATOM 1495 O O . PRO A 1 192 ? -2.840 10.285 -24.136 1.00 66.00 192 PRO A O 1
ATOM 1498 N N . ASP A 1 193 ? -0.752 11.098 -24.124 1.00 72.00 193 ASP A N 1
ATOM 1499 C CA . ASP A 1 193 ? -0.355 10.497 -22.843 1.00 72.00 193 ASP A CA 1
ATOM 1500 C C . ASP A 1 193 ? -0.285 11.612 -21.800 1.00 72.00 193 ASP A C 1
ATOM 1502 O O . ASP A 1 193 ? 0.543 12.523 -21.893 1.00 72.00 193 ASP A O 1
ATOM 1506 N N . SER A 1 194 ? -1.223 11.595 -20.860 1.00 80.38 194 SER A N 1
ATOM 1507 C CA . SER A 1 194 ? -1.430 12.650 -19.876 1.00 80.38 194 SER A CA 1
ATOM 1508 C C . SER A 1 194 ? -1.209 12.117 -18.469 1.00 80.38 194 SER A C 1
ATOM 1510 O O . SER A 1 194 ? -1.767 11.094 -18.079 1.00 80.38 194 SER A O 1
ATOM 1512 N N . ALA A 1 195 ? -0.428 12.850 -17.687 1.00 86.06 195 ALA A N 1
ATOM 1513 C CA . ALA A 1 195 ? -0.166 12.553 -16.290 1.00 86.06 195 ALA A CA 1
ATOM 1514 C C . ALA A 1 195 ? -0.316 13.820 -15.449 1.00 86.06 195 ALA A C 1
ATOM 1516 O O . ALA A 1 195 ? -0.061 14.932 -15.916 1.00 86.06 195 ALA A O 1
ATOM 1517 N N . VAL A 1 196 ? -0.720 13.637 -14.199 1.00 90.00 196 VAL A N 1
ATOM 1518 C CA . VAL A 1 196 ? -0.810 14.714 -13.214 1.00 90.00 196 VAL A CA 1
ATOM 1519 C C . VAL A 1 196 ? 0.215 14.440 -12.136 1.00 90.00 196 VAL A C 1
ATOM 1521 O O . VAL A 1 196 ? 0.234 13.353 -11.564 1.00 90.00 196 VAL A O 1
ATOM 1524 N N . TRP A 1 197 ? 1.064 15.416 -11.865 1.00 93.19 197 TRP A N 1
ATOM 1525 C CA . TRP A 1 197 ? 1.959 15.393 -10.724 1.00 93.19 197 TRP A CA 1
ATOM 1526 C C . TRP A 1 197 ? 1.378 16.270 -9.630 1.00 93.19 197 TRP A C 1
ATOM 1528 O O . TRP A 1 197 ? 1.008 17.414 -9.885 1.00 93.19 197 TRP A O 1
ATOM 1538 N N . ILE A 1 198 ? 1.314 15.732 -8.419 1.00 94.69 198 ILE A N 1
ATOM 1539 C CA . ILE A 1 198 ? 0.928 16.485 -7.229 1.00 94.69 198 ILE A CA 1
ATOM 1540 C C . ILE A 1 198 ? 2.122 16.503 -6.289 1.00 94.69 198 ILE A C 1
ATOM 1542 O O . ILE A 1 198 ? 2.704 15.455 -6.004 1.00 94.69 198 ILE A O 1
ATOM 1546 N N . THR A 1 199 ? 2.462 17.692 -5.806 1.00 97.19 199 THR A N 1
ATOM 1547 C CA . THR A 1 199 ? 3.526 17.922 -4.830 1.00 97.19 199 THR A CA 1
ATOM 1548 C C . THR A 1 199 ? 2.921 18.494 -3.553 1.00 97.19 199 THR A C 1
ATOM 1550 O O . THR A 1 199 ? 2.205 19.494 -3.612 1.00 97.19 199 THR A O 1
ATOM 1553 N N . HIS A 1 200 ? 3.233 17.880 -2.412 1.00 97.38 200 HIS A N 1
ATOM 1554 C CA . HIS A 1 200 ? 2.930 18.412 -1.087 1.00 97.38 200 HIS A CA 1
ATOM 1555 C C . HIS A 1 200 ? 4.095 19.300 -0.648 1.00 97.38 200 HIS A C 1
ATOM 1557 O O . HIS A 1 200 ? 5.152 18.795 -0.258 1.00 97.38 200 HIS A O 1
ATOM 1563 N N . VAL A 1 201 ? 3.917 20.617 -0.748 1.00 96.94 201 VAL A N 1
ATOM 1564 C CA . VAL A 1 201 ? 4.970 21.625 -0.555 1.00 96.94 201 VAL A CA 1
ATOM 1565 C C . VAL A 1 201 ? 5.655 21.507 0.811 1.00 96.94 201 VAL A C 1
ATOM 1567 O O . VAL A 1 201 ? 6.885 21.457 0.811 1.00 96.94 201 VAL A O 1
ATOM 1570 N N . PRO A 1 202 ? 4.938 21.379 1.950 1.00 96.44 202 PRO A N 1
ATOM 1571 C CA . PRO A 1 202 ? 5.578 21.281 3.264 1.00 96.44 202 PRO A CA 1
ATOM 1572 C C . PRO A 1 202 ? 6.509 20.071 3.411 1.00 96.44 202 PRO A C 1
ATOM 1574 O O . PRO A 1 202 ? 7.574 20.177 4.009 1.00 96.44 202 PRO A O 1
ATOM 1577 N N . SER A 1 203 ? 6.121 18.920 2.852 1.00 95.25 203 SER A N 1
ATOM 1578 C CA . SER A 1 203 ? 6.903 17.674 2.965 1.00 95.25 203 SER A CA 1
ATOM 1579 C C . SER A 1 203 ? 7.922 17.461 1.840 1.00 95.25 203 SER A C 1
ATOM 1581 O O . SER A 1 203 ? 8.754 16.563 1.924 1.00 95.25 203 SER A O 1
ATOM 1583 N N . GLY A 1 204 ? 7.808 18.205 0.736 1.00 96.19 204 GLY A N 1
ATOM 1584 C CA . GLY A 1 204 ? 8.562 17.959 -0.495 1.00 96.19 204 GLY A CA 1
ATOM 1585 C C . GLY A 1 204 ? 8.186 16.669 -1.242 1.00 96.19 204 GLY A C 1
ATOM 1586 O O . GLY A 1 204 ? 8.810 16.350 -2.255 1.00 96.19 204 GLY A O 1
ATOM 1587 N N . ARG A 1 205 ? 7.180 15.911 -0.781 1.00 95.88 205 ARG A N 1
ATOM 1588 C CA . ARG A 1 205 ? 6.727 14.681 -1.442 1.00 95.88 205 ARG A CA 1
ATOM 1589 C C . ARG A 1 205 ? 6.024 14.977 -2.754 1.00 95.88 205 ARG A C 1
ATOM 1591 O O . ARG A 1 205 ? 5.271 15.942 -2.868 1.00 95.88 205 ARG A O 1
ATOM 1598 N N . ARG A 1 206 ? 6.228 14.098 -3.732 1.00 96.12 206 ARG A N 1
ATOM 1599 C CA . ARG A 1 206 ? 5.646 14.211 -5.067 1.00 96.12 206 ARG A CA 1
ATOM 1600 C C . ARG A 1 206 ? 5.181 12.850 -5.553 1.00 96.12 206 ARG A C 1
ATOM 1602 O O . ARG A 1 206 ? 5.905 11.869 -5.421 1.00 96.12 206 ARG A O 1
ATOM 1609 N N . VAL A 1 207 ? 3.995 12.812 -6.149 1.00 94.88 207 VAL A N 1
ATOM 1610 C CA . VAL A 1 207 ? 3.415 11.599 -6.734 1.00 94.88 207 VAL A CA 1
ATOM 1611 C C . VAL A 1 207 ? 2.879 11.878 -8.130 1.00 94.88 207 VAL A C 1
ATOM 1613 O O . VAL A 1 207 ? 2.534 13.017 -8.457 1.00 94.88 207 VAL A O 1
ATOM 1616 N N . ARG A 1 208 ? 2.791 10.830 -8.950 1.00 92.50 208 ARG A N 1
ATOM 1617 C CA . ARG A 1 208 ? 2.214 10.876 -10.295 1.00 92.50 208 ARG A CA 1
ATOM 1618 C C . ARG A 1 208 ? 0.908 10.090 -10.329 1.00 92.50 208 ARG A C 1
ATOM 1620 O O . ARG A 1 208 ? 0.864 8.967 -9.849 1.00 92.50 208 ARG A O 1
ATOM 1627 N N . GLY A 1 209 ? -0.135 10.658 -10.924 1.00 90.69 209 GLY A N 1
ATOM 1628 C CA . GLY A 1 209 ? -1.383 9.967 -11.242 1.00 90.69 209 GLY A CA 1
ATOM 1629 C C . GLY A 1 209 ? -1.599 9.864 -12.749 1.00 90.69 209 GLY A C 1
ATOM 1630 O O . GLY A 1 209 ? -1.419 10.843 -13.483 1.00 90.69 209 GLY A O 1
ATOM 1631 N N . ARG A 1 210 ? -2.024 8.682 -13.205 1.00 86.38 210 ARG A N 1
ATOM 1632 C CA . ARG A 1 210 ? -2.326 8.369 -14.611 1.00 86.38 210 ARG A CA 1
ATOM 1633 C C . ARG A 1 210 ? -3.478 7.371 -14.697 1.00 86.38 210 ARG A C 1
ATOM 1635 O O . ARG A 1 210 ? -3.626 6.512 -13.833 1.00 86.38 210 ARG A O 1
ATOM 1642 N N . ASP A 1 211 ? -4.261 7.437 -15.768 1.00 80.62 211 ASP A N 1
ATOM 1643 C CA . ASP A 1 211 ? -5.238 6.400 -16.108 1.00 80.62 211 ASP A CA 1
ATOM 1644 C C . ASP A 1 211 ? -4.709 5.536 -17.255 1.00 80.62 211 ASP A C 1
ATOM 1646 O O . ASP A 1 211 ? -4.501 6.022 -18.363 1.00 80.62 211 ASP A O 1
ATOM 1650 N N . HIS A 1 212 ? -4.501 4.244 -16.990 1.00 69.25 212 HIS A N 1
ATOM 1651 C CA . HIS A 1 212 ? -4.044 3.296 -18.008 1.00 69.25 212 HIS A CA 1
ATOM 1652 C C . HIS A 1 212 ? -5.105 3.010 -19.081 1.00 69.25 212 HIS A C 1
ATOM 1654 O O . HIS A 1 212 ? -4.768 2.736 -20.227 1.00 69.25 212 HIS A O 1
ATOM 1660 N N . ARG A 1 213 ? -6.394 3.081 -18.727 1.00 71.88 213 ARG A N 1
ATOM 1661 C CA . ARG A 1 213 ? -7.507 2.832 -19.655 1.00 71.88 213 ARG A CA 1
ATOM 1662 C C . ARG A 1 213 ? -7.797 4.041 -20.531 1.00 71.88 213 ARG A C 1
ATOM 1664 O O . ARG A 1 213 ? -8.384 3.896 -21.598 1.00 71.88 213 ARG A O 1
ATOM 1671 N N . ARG A 1 214 ? -7.469 5.240 -20.047 1.00 72.69 214 ARG A N 1
ATOM 1672 C CA . ARG A 1 214 ? -7.680 6.504 -20.760 1.00 72.69 214 ARG A CA 1
ATOM 1673 C C . ARG A 1 214 ? -6.445 7.397 -20.622 1.00 72.69 214 ARG A C 1
ATOM 1675 O O . ARG A 1 214 ? -6.544 8.445 -19.976 1.00 72.69 214 ARG A O 1
ATOM 1682 N N . PRO A 1 215 ? -5.314 7.032 -21.250 1.00 63.84 215 PRO A N 1
ATOM 1683 C CA . PRO A 1 215 ? -4.054 7.768 -21.118 1.00 63.84 215 PRO A CA 1
ATOM 1684 C C . PRO A 1 215 ? -4.193 9.252 -21.493 1.00 63.84 215 PRO A C 1
ATOM 1686 O O . PRO A 1 215 ? -3.534 10.102 -20.906 1.00 63.84 215 PRO A O 1
ATOM 1689 N N . GLY A 1 216 ? -5.136 9.607 -22.372 1.00 65.94 216 GLY A N 1
ATOM 1690 C CA . GLY A 1 216 ? -5.410 10.995 -22.756 1.00 65.94 216 GLY A CA 1
ATOM 1691 C C . GLY A 1 216 ? -6.235 11.835 -21.777 1.00 65.94 216 GLY A C 1
ATOM 1692 O O . GLY A 1 216 ? -6.410 13.031 -22.020 1.00 65.94 216 GLY A O 1
ATOM 1693 N N . LYS A 1 217 ? -6.784 11.264 -20.694 1.00 74.75 217 LYS A N 1
ATOM 1694 C CA . LYS A 1 217 ? -7.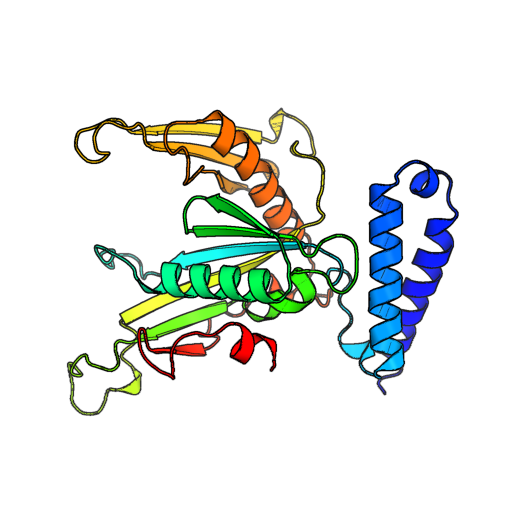670 11.990 -19.766 1.00 74.75 217 LYS A CA 1
ATOM 1695 C C . LYS A 1 217 ? -6.955 12.450 -18.497 1.00 74.75 217 LYS A C 1
ATOM 1697 O O . LYS A 1 217 ? -6.858 11.721 -17.513 1.00 74.75 217 LYS A O 1
ATOM 1702 N N . VAL A 1 218 ? -6.638 13.744 -18.460 1.00 77.88 218 VAL A N 1
ATOM 1703 C CA . VAL A 1 218 ? -6.136 14.452 -17.264 1.00 77.88 218 VAL A CA 1
ATOM 1704 C C . VAL A 1 218 ? -7.069 14.293 -16.056 1.00 77.88 218 VAL A C 1
ATOM 1706 O O . VAL A 1 218 ? -6.603 14.129 -14.934 1.00 77.88 218 VAL A O 1
ATOM 1709 N N . SER A 1 219 ? -8.392 14.293 -16.268 1.00 78.94 219 SER A N 1
ATOM 1710 C CA . SER A 1 219 ? -9.374 14.211 -15.176 1.00 78.94 219 SER A CA 1
ATOM 1711 C C . SER A 1 219 ? -9.265 12.924 -14.357 1.00 78.94 219 SER A C 1
ATOM 1713 O O . SER A 1 219 ? -9.570 12.929 -13.171 1.00 78.94 219 SER A O 1
ATOM 1715 N N . ALA A 1 220 ? -8.837 11.824 -14.978 1.00 75.56 220 ALA A N 1
ATOM 1716 C CA . ALA A 1 220 ? -8.649 10.561 -14.280 1.00 75.56 220 ALA A CA 1
ATOM 1717 C C . ALA A 1 220 ? -7.328 10.552 -13.488 1.00 75.56 220 ALA A C 1
ATOM 1719 O O . ALA A 1 220 ? -7.307 10.119 -12.340 1.00 75.56 220 ALA A O 1
ATOM 1720 N N . GLY A 1 221 ? -6.260 11.151 -14.032 1.00 81.62 221 GLY A N 1
ATOM 1721 C CA . GLY A 1 221 ? -5.022 11.402 -13.282 1.00 81.62 221 GLY A CA 1
ATOM 1722 C C . GLY A 1 221 ? -5.250 12.264 -12.032 1.00 81.62 221 GLY A C 1
ATOM 1723 O O . GLY A 1 221 ? -4.758 11.920 -10.958 1.00 81.62 221 GLY A O 1
ATOM 1724 N N . ARG A 1 222 ? -6.080 13.314 -12.143 1.00 86.81 222 ARG A N 1
ATOM 1725 C CA . ARG A 1 222 ? -6.502 14.162 -11.008 1.00 86.81 222 ARG A CA 1
ATOM 1726 C C . ARG A 1 222 ? -7.296 13.413 -9.937 1.00 86.81 222 ARG A C 1
ATOM 1728 O O . ARG A 1 222 ? -7.256 13.816 -8.785 1.00 86.81 222 ARG A O 1
ATOM 1735 N N . ALA A 1 223 ? -8.002 12.340 -10.292 1.00 85.44 223 ALA A N 1
ATOM 1736 C CA . ALA A 1 223 ? -8.719 11.511 -9.322 1.00 85.44 223 ALA A CA 1
ATOM 1737 C C . ALA A 1 223 ? -7.794 10.508 -8.605 1.00 85.44 223 ALA A C 1
ATOM 1739 O O . ALA A 1 223 ? -8.026 10.172 -7.445 1.00 85.44 223 ALA A O 1
ATOM 1740 N N . ASN A 1 224 ? -6.737 10.045 -9.279 1.00 89.81 224 ASN A N 1
ATOM 1741 C CA . ASN A 1 224 ? -5.831 9.020 -8.758 1.00 89.81 224 ASN A CA 1
ATOM 1742 C C . ASN A 1 224 ? -4.710 9.588 -7.874 1.00 89.81 224 ASN A C 1
ATOM 1744 O O . ASN A 1 224 ? -4.422 9.029 -6.814 1.00 89.81 224 ASN A O 1
ATOM 1748 N N . ALA A 1 225 ? -4.079 10.692 -8.294 1.00 92.25 225 ALA A N 1
ATOM 1749 C CA . ALA A 1 225 ? -2.924 11.266 -7.599 1.00 92.25 225 ALA A CA 1
ATOM 1750 C C . ALA A 1 225 ? -3.199 11.642 -6.125 1.00 92.25 225 ALA A C 1
ATOM 1752 O O . ALA A 1 225 ? -2.351 11.329 -5.288 1.00 92.25 225 ALA A O 1
ATOM 1753 N N . PRO A 1 226 ? -4.364 12.223 -5.758 1.00 93.00 226 PRO A N 1
ATOM 1754 C CA . PRO A 1 226 ? -4.678 12.523 -4.363 1.00 93.00 226 PRO A CA 1
ATOM 1755 C C . PRO A 1 226 ? -4.615 11.307 -3.446 1.00 93.00 226 PRO A C 1
ATOM 1757 O O . PRO A 1 226 ? -4.075 11.379 -2.348 1.00 93.00 226 PRO A O 1
ATOM 1760 N N . ARG A 1 227 ? -5.114 10.161 -3.914 1.00 93.38 227 ARG A N 1
ATOM 1761 C CA . ARG A 1 227 ? -5.110 8.929 -3.130 1.00 93.38 227 ARG A CA 1
ATOM 1762 C C . ARG A 1 227 ? -3.707 8.388 -2.902 1.00 93.38 227 ARG A C 1
ATOM 1764 O O . ARG A 1 227 ? -3.370 8.028 -1.779 1.00 93.38 227 ARG A O 1
ATOM 1771 N N . LEU A 1 228 ? -2.892 8.374 -3.955 1.00 94.56 228 LEU A N 1
ATOM 1772 C CA . LEU A 1 228 ? -1.488 7.979 -3.864 1.00 94.56 228 LEU A CA 1
ATOM 1773 C C . LEU A 1 228 ? -0.726 8.880 -2.878 1.00 94.56 228 LEU A C 1
ATOM 1775 O O . LEU A 1 228 ? 0.043 8.388 -2.059 1.00 94.56 228 LEU A O 1
ATOM 1779 N N . MET A 1 229 ? -0.990 10.189 -2.922 1.00 96.19 229 MET A N 1
ATOM 1780 C CA . MET A 1 229 ? -0.392 11.161 -2.010 1.00 96.19 229 MET A CA 1
ATOM 1781 C C . MET A 1 229 ? -0.829 10.952 -0.557 1.00 96.19 229 MET A C 1
ATOM 1783 O O . MET A 1 229 ? 0.014 10.979 0.331 1.00 96.19 229 MET A O 1
ATOM 1787 N N . ARG A 1 230 ? -2.122 10.722 -0.293 1.00 95.50 230 ARG A N 1
ATOM 1788 C CA . ARG A 1 230 ? -2.604 10.457 1.073 1.00 95.50 230 ARG A CA 1
ATOM 1789 C C . ARG A 1 230 ? -1.965 9.209 1.670 1.00 95.50 230 ARG A C 1
ATOM 1791 O O . ARG A 1 230 ? -1.487 9.277 2.794 1.00 95.50 230 ARG A O 1
ATOM 1798 N N . ALA A 1 231 ? -1.904 8.112 0.913 1.00 96.00 231 ALA A N 1
ATOM 1799 C CA . ALA A 1 231 ? -1.251 6.886 1.368 1.00 96.00 231 ALA A CA 1
ATOM 1800 C C . ALA A 1 231 ? 0.243 7.118 1.667 1.00 96.00 231 ALA A C 1
ATOM 1802 O O . ALA A 1 231 ? 0.740 6.673 2.698 1.00 96.00 231 ALA A O 1
ATOM 1803 N N . LEU A 1 232 ? 0.944 7.884 0.819 1.00 96.19 232 LEU A N 1
ATOM 1804 C CA . LEU A 1 232 ? 2.338 8.271 1.062 1.00 96.19 232 LEU A CA 1
ATOM 1805 C C . LEU A 1 232 ? 2.498 9.106 2.341 1.00 96.19 232 LEU A C 1
ATOM 1807 O O . LEU A 1 232 ? 3.372 8.813 3.150 1.00 96.19 232 LEU A O 1
ATOM 1811 N N . LEU A 1 233 ? 1.664 10.128 2.545 1.00 95.62 233 LEU A N 1
ATOM 1812 C CA . LEU A 1 233 ? 1.732 10.969 3.745 1.00 95.62 233 LEU A CA 1
ATOM 1813 C C . LEU A 1 233 ? 1.362 10.198 5.014 1.00 95.62 233 LEU A C 1
ATOM 1815 O O . LEU A 1 233 ? 1.969 10.422 6.058 1.00 95.62 233 LEU A O 1
ATOM 1819 N N . LEU A 1 234 ? 0.415 9.262 4.922 1.00 95.00 234 LEU A N 1
ATOM 1820 C CA . LEU A 1 234 ? 0.090 8.357 6.017 1.00 95.00 234 LEU A CA 1
ATOM 1821 C C . LEU A 1 234 ? 1.295 7.475 6.363 1.00 95.00 234 LEU A C 1
ATOM 1823 O O . LEU A 1 234 ? 1.683 7.407 7.522 1.00 95.00 234 LEU A O 1
ATOM 1827 N N . ALA A 1 235 ? 1.939 6.878 5.356 1.00 96.00 235 ALA A N 1
ATOM 1828 C CA . ALA A 1 235 ? 3.161 6.096 5.529 1.00 96.00 235 ALA A CA 1
ATOM 1829 C C . ALA A 1 235 ? 4.344 6.927 6.064 1.00 96.00 235 ALA A C 1
ATOM 1831 O O . ALA A 1 235 ? 5.223 6.386 6.729 1.00 96.00 235 ALA A O 1
ATOM 1832 N N . ASP A 1 236 ? 4.395 8.226 5.764 1.00 95.31 236 ASP A N 1
ATOM 1833 C CA . ASP A 1 236 ? 5.391 9.154 6.306 1.00 95.31 236 ASP A CA 1
ATOM 1834 C C . ASP A 1 236 ? 5.165 9.518 7.767 1.00 95.31 236 ASP A C 1
ATOM 1836 O O . ASP A 1 236 ? 6.137 9.783 8.474 1.00 95.31 236 ASP A O 1
ATOM 1840 N N . GLY A 1 237 ? 3.906 9.537 8.203 1.00 94.88 237 GLY A N 1
ATOM 1841 C CA . GLY A 1 237 ? 3.535 9.819 9.584 1.00 94.88 237 GLY A CA 1
ATOM 1842 C C . GLY A 1 237 ? 3.854 8.685 10.558 1.00 94.88 237 GLY A C 1
ATOM 1843 O O . GLY A 1 237 ? 3.933 8.949 11.753 1.00 94.88 237 GLY A O 1
ATOM 1844 N N . VAL A 1 238 ? 4.066 7.459 10.064 1.00 95.00 238 VAL A N 1
ATOM 1845 C CA . VAL A 1 238 ? 4.390 6.292 10.899 1.00 95.00 238 VAL A CA 1
ATOM 1846 C C . VAL A 1 238 ? 5.762 6.481 11.552 1.00 95.00 238 VAL A C 1
ATOM 1848 O O . VAL A 1 238 ? 6.789 6.548 10.870 1.00 95.00 238 VAL A O 1
ATOM 1851 N N . GLY A 1 239 ? 5.790 6.553 12.882 1.00 93.44 239 GLY A N 1
ATOM 1852 C CA . GLY A 1 239 ? 7.009 6.761 13.663 1.00 93.44 239 GLY A CA 1
ATOM 1853 C C . GLY A 1 239 ? 7.796 5.471 13.956 1.00 93.44 239 GLY A C 1
ATOM 1854 O O . GLY A 1 239 ? 7.217 4.389 13.951 1.00 93.44 239 GLY A O 1
ATOM 1855 N N . PRO A 1 240 ? 9.100 5.549 14.308 1.00 90.38 240 PRO A N 1
ATOM 1856 C CA . PRO A 1 240 ? 9.956 4.379 14.576 1.00 90.38 240 PRO A CA 1
ATOM 1857 C C . PRO A 1 240 ? 9.487 3.416 15.676 1.00 90.38 240 PRO A C 1
ATOM 1859 O O . PRO A 1 240 ? 9.972 2.290 15.743 1.00 90.38 240 PRO A O 1
ATOM 1862 N N . GLY A 1 241 ? 8.594 3.862 16.563 1.00 87.94 241 GLY A N 1
ATOM 1863 C CA . GLY A 1 241 ? 8.019 3.037 17.628 1.00 87.94 241 GLY A CA 1
ATOM 1864 C C . GLY A 1 241 ? 6.741 2.294 17.229 1.00 87.94 241 GLY A C 1
ATOM 1865 O O . GLY A 1 241 ? 6.234 1.513 18.028 1.00 87.94 241 GLY A O 1
ATOM 1866 N N . GLU A 1 242 ? 6.200 2.539 16.034 1.00 89.56 242 GLU A N 1
ATOM 1867 C CA . GLU A 1 242 ? 4.966 1.904 15.572 1.00 89.56 242 GLU A CA 1
ATOM 1868 C C . GLU A 1 242 ? 5.249 0.561 14.877 1.00 89.56 242 GLU A C 1
ATOM 1870 O O . GLU A 1 242 ? 6.200 0.468 14.094 1.00 89.56 242 GLU A O 1
ATOM 1875 N N . PRO A 1 243 ? 4.396 -0.468 15.064 1.00 88.88 243 PRO A N 1
ATOM 1876 C CA . PRO A 1 243 ? 4.550 -1.766 14.397 1.00 88.88 243 PRO A CA 1
ATOM 1877 C C . PRO A 1 243 ? 4.659 -1.672 12.867 1.00 88.88 243 PRO A C 1
ATOM 1879 O O . PRO A 1 243 ? 5.392 -2.440 12.243 1.00 88.88 243 PRO A O 1
ATOM 1882 N N . ALA A 1 244 ? 3.968 -0.701 12.261 1.00 92.38 244 ALA A N 1
ATOM 1883 C CA 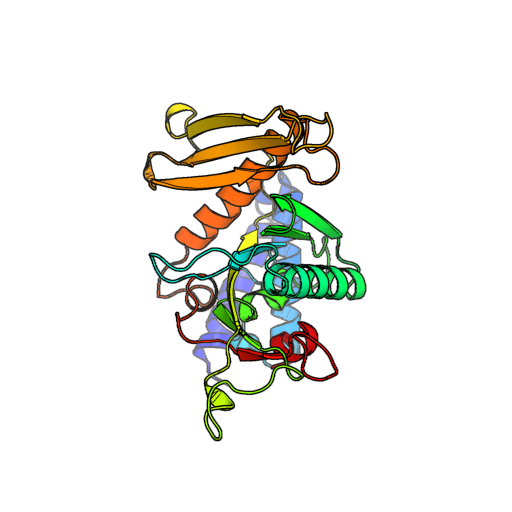. ALA A 1 244 ? 3.971 -0.484 10.819 1.00 92.38 244 ALA A CA 1
ATOM 1884 C C . ALA A 1 244 ? 5.305 0.050 10.265 1.00 92.38 244 ALA A C 1
ATOM 1886 O O . ALA A 1 244 ? 5.549 -0.065 9.061 1.00 92.38 244 ALA A O 1
ATOM 1887 N N . TYR A 1 245 ? 6.177 0.621 11.110 1.00 93.44 245 TYR A N 1
ATOM 1888 C CA . TYR A 1 245 ? 7.358 1.374 10.674 1.00 93.44 245 TYR A CA 1
ATOM 1889 C C . TYR A 1 245 ? 8.287 0.560 9.774 1.00 93.44 245 TYR A C 1
ATOM 1891 O O . TYR A 1 245 ? 8.687 1.023 8.706 1.00 93.44 245 TYR A O 1
ATOM 1899 N N . ALA A 1 246 ? 8.577 -0.682 10.165 1.00 91.81 246 ALA A N 1
ATOM 1900 C CA . ALA A 1 246 ? 9.451 -1.571 9.403 1.00 91.81 246 ALA A CA 1
ATOM 1901 C C . ALA A 1 246 ? 8.886 -1.924 8.013 1.00 91.81 246 ALA A C 1
ATOM 1903 O O . ALA A 1 246 ? 9.651 -2.217 7.099 1.00 91.81 246 ALA A O 1
ATOM 1904 N N . TYR A 1 247 ? 7.562 -1.873 7.835 1.00 93.44 247 TYR A N 1
ATOM 1905 C CA . TYR A 1 247 ? 6.903 -2.194 6.567 1.00 93.44 247 TYR A CA 1
ATOM 1906 C C . TYR A 1 247 ? 6.798 -0.984 5.634 1.00 93.44 247 TYR A C 1
ATOM 1908 O O . TYR A 1 247 ? 6.958 -1.125 4.424 1.00 93.44 247 TYR A O 1
ATOM 1916 N N . VAL A 1 248 ? 6.568 0.219 6.177 1.00 94.75 248 VAL A N 1
ATOM 1917 C CA . VAL A 1 248 ? 6.569 1.461 5.377 1.00 94.75 248 VAL A CA 1
ATOM 1918 C C . VAL A 1 248 ? 7.981 1.973 5.067 1.00 94.75 248 VAL A C 1
ATOM 1920 O O . VAL A 1 248 ? 8.151 2.847 4.209 1.00 94.75 248 VAL A O 1
ATOM 1923 N N . ARG A 1 249 ? 8.991 1.453 5.773 1.00 91.94 249 ARG A N 1
ATOM 1924 C CA . ARG A 1 249 ? 10.426 1.705 5.579 1.00 91.94 249 ARG A CA 1
ATOM 1925 C C . ARG A 1 249 ? 11.182 0.376 5.496 1.00 91.94 249 ARG A C 1
ATOM 1927 O O . ARG A 1 249 ? 11.990 0.084 6.381 1.00 91.94 249 ARG A O 1
ATOM 1934 N N . PRO A 1 250 ? 10.921 -0.441 4.461 1.00 87.12 250 PRO A N 1
ATOM 1935 C CA . PRO A 1 250 ? 11.608 -1.711 4.328 1.00 87.12 250 PRO A CA 1
ATOM 1936 C C . PRO A 1 250 ? 13.115 -1.475 4.128 1.00 87.12 250 PRO A C 1
ATOM 1938 O O . PRO A 1 250 ? 13.513 -0.445 3.570 1.00 87.12 250 PRO A O 1
ATOM 1941 N N . PRO A 1 251 ? 13.974 -2.404 4.579 1.00 79.00 251 PRO A N 1
ATOM 1942 C CA . PRO A 1 251 ? 15.410 -2.299 4.365 1.00 79.00 251 PRO A CA 1
ATOM 1943 C C . PRO A 1 251 ? 15.744 -2.290 2.866 1.00 79.00 251 PRO A C 1
ATOM 1945 O O . PRO A 1 251 ? 15.039 -2.876 2.046 1.00 79.00 251 PRO A O 1
ATOM 1948 N N . ALA A 1 252 ? 16.858 -1.644 2.511 1.00 72.56 252 ALA A N 1
ATOM 1949 C CA . ALA A 1 252 ? 17.331 -1.555 1.125 1.00 72.56 252 ALA A CA 1
ATOM 1950 C C . ALA A 1 252 ? 17.914 -2.879 0.583 1.00 72.56 252 ALA A C 1
ATOM 1952 O O . ALA A 1 252 ? 18.179 -3.006 -0.617 1.00 72.56 252 ALA A O 1
ATOM 1953 N N . GLU A 1 253 ? 18.144 -3.856 1.462 1.00 73.62 253 GLU A N 1
ATOM 1954 C CA . GLU A 1 253 ? 18.594 -5.191 1.080 1.00 73.62 253 GLU A CA 1
ATOM 1955 C C . GLU A 1 253 ? 17.496 -5.942 0.309 1.00 73.62 253 GLU A C 1
ATOM 1957 O O . GLU A 1 253 ? 16.306 -5.729 0.563 1.00 73.62 253 GLU A O 1
ATOM 1962 N N . PRO A 1 254 ? 17.857 -6.821 -0.647 1.00 66.31 254 PRO A N 1
ATOM 1963 C CA . PRO A 1 254 ? 16.862 -7.579 -1.386 1.00 66.31 254 PRO A CA 1
ATOM 1964 C C . PRO A 1 254 ? 15.997 -8.451 -0.461 1.00 66.31 254 PRO A C 1
ATOM 1966 O O . PRO A 1 254 ? 16.466 -9.443 0.090 1.00 66.31 254 PRO A O 1
ATOM 1969 N N . ALA A 1 255 ? 14.708 -8.129 -0.360 1.00 74.31 255 ALA A N 1
ATOM 1970 C CA . ALA A 1 255 ? 13.673 -8.917 0.304 1.00 74.31 255 ALA A CA 1
ATOM 1971 C C . ALA A 1 255 ? 13.496 -10.311 -0.330 1.00 74.31 255 ALA A C 1
ATOM 1973 O O . ALA A 1 255 ? 13.001 -11.242 0.306 1.00 74.31 255 ALA A O 1
ATOM 1974 N N . GLY A 1 256 ? 13.918 -10.489 -1.586 1.00 81.88 256 GLY A N 1
ATOM 1975 C CA . GLY A 1 256 ? 14.038 -11.808 -2.196 1.00 81.88 256 GLY A CA 1
ATOM 1976 C C . GLY A 1 256 ? 14.592 -11.785 -3.616 1.00 81.88 256 GLY A C 1
ATOM 1977 O O . GLY A 1 256 ? 14.640 -10.742 -4.271 1.00 81.88 256 GLY A O 1
ATOM 1978 N N . ARG A 1 257 ? 14.970 -12.972 -4.098 1.00 87.75 257 ARG A N 1
ATOM 1979 C CA . ARG A 1 257 ? 15.460 -13.210 -5.458 1.00 87.75 257 ARG A CA 1
ATOM 1980 C C . ARG A 1 257 ? 14.509 -14.146 -6.203 1.00 87.75 257 ARG A C 1
ATOM 1982 O O . ARG A 1 257 ? 14.152 -15.198 -5.677 1.00 87.75 257 ARG A O 1
ATOM 1989 N N . HIS A 1 258 ? 14.108 -13.755 -7.409 1.00 91.31 258 HIS A N 1
ATOM 1990 C CA . HIS A 1 258 ? 13.017 -14.368 -8.168 1.00 91.31 258 HIS A CA 1
ATOM 1991 C C . HIS A 1 258 ? 13.447 -14.609 -9.612 1.00 91.31 258 HIS A C 1
ATOM 1993 O O . HIS A 1 258 ? 14.167 -13.801 -10.192 1.00 91.31 258 HIS A O 1
ATOM 1999 N N . ALA A 1 259 ? 12.995 -15.702 -10.218 1.00 89.06 259 ALA A N 1
ATOM 2000 C CA . ALA A 1 259 ? 13.163 -15.875 -11.656 1.00 89.06 259 ALA A CA 1
ATOM 2001 C C . ALA A 1 259 ? 12.171 -14.968 -12.408 1.00 89.06 259 ALA A C 1
ATOM 2003 O O . ALA A 1 259 ? 11.041 -14.769 -11.956 1.00 89.06 259 ALA A O 1
ATOM 2004 N N . LEU A 1 260 ? 12.548 -14.450 -13.576 1.00 88.06 260 LEU A N 1
ATOM 2005 C CA . LEU A 1 260 ? 11.600 -13.767 -14.466 1.00 88.06 260 LEU A CA 1
ATOM 2006 C C . LEU A 1 260 ? 10.518 -14.732 -14.979 1.00 88.06 260 LEU A C 1
ATOM 2008 O O . LEU A 1 260 ? 9.382 -14.331 -15.222 1.00 88.06 260 LEU A O 1
ATOM 2012 N N . TRP A 1 261 ? 10.854 -16.019 -15.097 1.00 85.19 261 TRP A N 1
ATOM 2013 C CA . TRP A 1 261 ? 9.997 -17.039 -15.694 1.00 85.19 261 TRP A CA 1
ATOM 2014 C C . TRP A 1 261 ? 10.074 -18.363 -14.924 1.00 85.19 261 TRP A C 1
ATOM 2016 O O . TRP A 1 261 ? 11.081 -18.675 -14.286 1.00 85.19 261 TRP A O 1
ATOM 2026 N N . GLY A 1 262 ? 9.028 -19.183 -15.039 1.00 85.19 262 GLY A N 1
ATOM 2027 C CA . GLY A 1 262 ? 9.003 -20.540 -14.489 1.00 85.19 262 GLY A CA 1
ATOM 2028 C C . GLY A 1 262 ? 8.578 -20.630 -13.011 1.00 85.19 262 GLY A C 1
ATOM 2029 O O . GLY A 1 262 ? 8.079 -19.666 -12.443 1.00 85.19 262 GLY A O 1
ATOM 2030 N N . PRO A 1 263 ? 8.741 -21.799 -12.365 1.00 78.38 263 PRO A N 1
ATOM 2031 C CA . PRO A 1 263 ? 8.151 -22.101 -11.048 1.00 78.38 263 PRO A CA 1
ATOM 2032 C C . PRO A 1 263 ? 8.743 -21.293 -9.876 1.00 78.38 263 PRO A C 1
ATOM 2034 O O . PRO A 1 263 ? 8.111 -21.137 -8.824 1.00 78.38 263 PRO A O 1
ATOM 2037 N N . SER A 1 264 ? 9.950 -20.758 -10.062 1.00 82.12 264 SER A N 1
ATOM 2038 C CA . SER A 1 264 ? 10.638 -19.880 -9.108 1.00 82.12 264 SER A CA 1
ATOM 2039 C C . SER A 1 264 ? 10.351 -18.396 -9.358 1.00 82.12 264 SER A C 1
ATOM 2041 O O . SER A 1 264 ? 11.077 -17.545 -8.840 1.00 82.12 264 SER A O 1
ATOM 2043 N N . SER A 1 265 ? 9.330 -18.074 -10.160 1.00 87.19 265 SER A N 1
ATOM 2044 C CA . SER A 1 265 ? 8.907 -16.695 -10.365 1.00 87.19 265 SER A CA 1
ATOM 2045 C C . SER A 1 265 ? 8.332 -16.080 -9.096 1.00 87.19 265 SER A C 1
ATOM 2047 O O . SER A 1 265 ? 7.909 -16.781 -8.171 1.00 87.19 265 SER A O 1
ATOM 2049 N N . PHE A 1 266 ? 8.309 -14.750 -9.078 1.00 91.44 266 PHE A N 1
ATOM 2050 C CA . PHE A 1 266 ? 7.689 -13.978 -8.014 1.00 91.44 266 PHE A CA 1
ATOM 2051 C C . PHE A 1 266 ? 6.220 -14.378 -7.839 1.00 91.44 266 PHE A C 1
ATOM 2053 O O . PHE A 1 266 ? 5.446 -14.391 -8.798 1.00 91.44 266 PHE A O 1
ATOM 2060 N N . ASP A 1 267 ? 5.853 -14.691 -6.601 1.00 92.12 267 ASP A N 1
ATOM 2061 C CA . ASP A 1 267 ? 4.505 -15.073 -6.207 1.00 92.12 267 ASP A CA 1
ATOM 2062 C C . ASP A 1 267 ? 4.197 -14.440 -4.853 1.00 92.12 267 ASP A C 1
ATOM 2064 O O . ASP A 1 267 ? 4.825 -14.775 -3.843 1.00 92.12 267 ASP A O 1
ATOM 2068 N N . VAL A 1 268 ? 3.231 -13.518 -4.848 1.00 92.94 268 VAL A N 1
ATOM 2069 C CA . VAL A 1 268 ? 2.775 -12.831 -3.636 1.00 92.94 268 VAL A CA 1
ATOM 2070 C C . VAL A 1 268 ? 2.383 -13.830 -2.559 1.00 92.94 268 VAL A C 1
ATOM 2072 O O . VAL A 1 268 ? 2.773 -13.639 -1.413 1.00 92.94 268 VAL A O 1
ATOM 2075 N N . GLU A 1 269 ? 1.676 -14.907 -2.906 1.00 89.94 269 GLU A N 1
ATOM 2076 C CA . GLU A 1 269 ? 1.161 -15.859 -1.919 1.00 89.94 269 GLU A CA 1
ATOM 2077 C C . GLU A 1 269 ? 2.294 -16.494 -1.110 1.00 89.94 269 GLU A C 1
ATOM 2079 O O . GLU A 1 269 ? 2.234 -16.536 0.115 1.00 89.94 269 GLU A O 1
ATOM 2084 N N . ARG A 1 270 ? 3.383 -16.875 -1.785 1.00 88.50 270 ARG A N 1
ATOM 2085 C CA . ARG A 1 270 ? 4.577 -17.460 -1.161 1.00 88.50 270 ARG A CA 1
ATOM 2086 C C . ARG A 1 270 ? 5.334 -16.480 -0.262 1.00 88.50 270 ARG A C 1
ATOM 2088 O O . ARG A 1 270 ? 6.069 -16.917 0.624 1.00 88.50 270 ARG A O 1
ATOM 2095 N N . ILE A 1 271 ? 5.232 -15.181 -0.539 1.00 87.25 271 ILE A N 1
ATOM 2096 C CA . ILE A 1 271 ? 5.908 -14.125 0.222 1.00 87.25 271 ILE A CA 1
ATOM 2097 C C . ILE A 1 271 ? 5.080 -13.771 1.458 1.00 87.25 271 ILE A C 1
ATOM 2099 O O . ILE A 1 271 ? 5.622 -13.738 2.558 1.00 87.25 271 ILE A O 1
ATOM 2103 N N . VAL A 1 272 ? 3.773 -13.552 1.291 1.00 84.19 272 VAL A N 1
ATOM 2104 C CA . VAL A 1 272 ? 2.885 -13.106 2.379 1.00 84.19 272 VAL A CA 1
ATOM 2105 C C . VAL A 1 272 ? 2.512 -14.230 3.348 1.00 84.19 272 VAL A C 1
ATOM 2107 O O . VAL A 1 272 ? 2.124 -13.947 4.477 1.00 84.19 272 VAL A O 1
ATOM 2110 N N . SER A 1 273 ? 2.656 -15.500 2.947 1.00 78.56 273 SER A N 1
ATOM 2111 C CA . SER A 1 273 ? 2.421 -16.660 3.818 1.00 78.56 273 SER A CA 1
ATOM 2112 C C . SER A 1 273 ? 3.565 -16.959 4.800 1.00 78.56 273 SER A C 1
ATOM 2114 O O . SER A 1 273 ? 3.464 -17.928 5.552 1.00 78.56 273 SER A O 1
ATOM 2116 N N . ARG A 1 274 ? 4.673 -16.209 4.748 1.00 61.28 274 ARG A N 1
ATOM 2117 C CA . ARG A 1 274 ? 5.839 -16.349 5.638 1.00 61.28 274 ARG A CA 1
ATOM 2118 C C . ARG A 1 274 ? 5.723 -15.402 6.828 1.00 61.28 274 ARG A C 1
ATOM 2120 O O . ARG A 1 274 ? 5.964 -15.859 7.964 1.00 61.28 274 ARG A O 1
#

Foldseek 3Di:
DPPVLLVVLVVLLVVLVVVLPDPVNVVPVLSNLLSVQQNVQSVVCVVVVNSNLDASLFSFWKKKFKAWDDDPPDDDDPDDLQLQLVLVQLCVVLVVLVWDWDDFAASGMIIIGNDRHHTYNCLQCLLVFEKEFEAAPPDDDPDPPVPVVRRPTIMGMAMFTFRVDDLDADDDPVQKDKDKDWDADVVVVGAIQIKIWMARNVVRDIDIGADNVRRNDPVRNSSRRRRVVVRLVRLVPDDPPGPSVCSNVPDHPHSYYAYSDDPRHDHSCVRSVD

Organism: NCBI:txid1073253

InterPro domains:
  IPR045853 Peptide chain release factor class I superfamily [SSF75620] (9-234)